Protein AF-A0AB74N8F8-F1 (afdb_monomer)

Mean predicted aligned error: 10.35 Å

Organism: Listeria monocytogenes (NCBI:txid1639)

Secondary structure (DSSP, 8-state):
---TT--EEE--SS--SS--GGGGG-TT--EEE--SS------GGGGGGTTT--EEE--SS------THHHHS--TT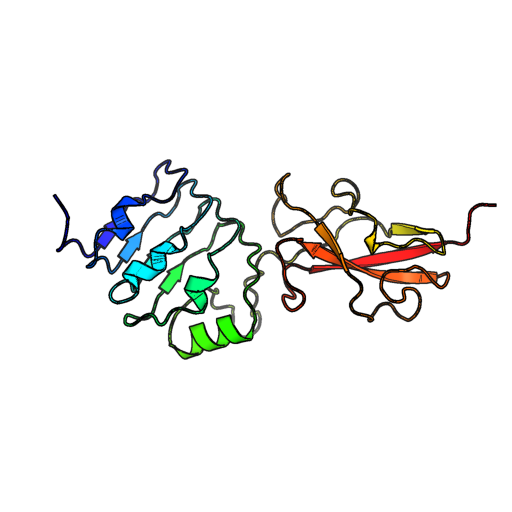--EEE-TTS-------HHHHHHHHHTT-EE------TT---------EE-SPPEEEETT-BGGGS---HHHHTEESSSPPPTT--EEEE--S-STTSEETTEE-S-EEEEEEEEETTS-SS-SSSEEEEEEEEEPPP-

pLDDT: mean 80.78, std 16.63, range [34.28, 98.56]

Radius of gyration: 21.02 Å; Cα contacts (8 Å, |Δi|>4): 463; chains: 1; bounding box: 51×36×66 Å

Structure (mmCIF, N/CA/C/O backbone):
data_AF-A0AB74N8F8-F1
#
_entry.id   AF-A0AB74N8F8-F1
#
loop_
_atom_site.group_PDB
_atom_site.id
_atom_site.type_symbol
_atom_site.label_atom_id
_atom_site.label_alt_id
_atom_site.label_comp_id
_atom_site.label_asym_id
_atom_site.label_entity_id
_atom_site.label_seq_id
_atom_site.pdbx_PDB_ins_code
_atom_site.Cartn_x
_atom_site.Cartn_y
_atom_site.Cartn_z
_atom_site.occupancy
_atom_site.B_iso_or_equiv
_atom_site.auth_seq_id
_atom_site.auth_comp_id
_atom_site.auth_asym_id
_atom_site.auth_atom_id
_atom_site.pdbx_PDB_model_num
ATOM 1 N N . THR A 1 1 ? -25.222 10.426 20.335 1.00 57.38 1 THR A N 1
ATOM 2 C CA . THR A 1 1 ? -24.563 10.109 21.624 1.00 57.38 1 THR A CA 1
ATOM 3 C C . THR A 1 1 ? -23.228 9.456 21.322 1.00 57.38 1 THR A C 1
ATOM 5 O O . THR A 1 1 ? -23.208 8.591 20.457 1.00 57.38 1 THR A O 1
ATOM 8 N N . LYS A 1 2 ? -22.119 9.874 21.949 1.00 75.31 2 LYS A N 1
ATOM 9 C CA . LYS A 1 2 ? -20.787 9.277 21.720 1.00 75.31 2 LYS A CA 1
ATOM 10 C C . LYS A 1 2 ? -20.736 7.903 22.399 1.00 75.31 2 LYS A C 1
ATOM 12 O O . LYS A 1 2 ? -21.013 7.819 23.595 1.00 75.31 2 LYS A O 1
ATOM 17 N N . LEU A 1 3 ? -20.430 6.838 21.658 1.00 87.19 3 LEU A N 1
ATOM 18 C CA . LEU A 1 3 ? -20.361 5.475 22.201 1.00 87.19 3 LEU A CA 1
ATOM 19 C C . LEU A 1 3 ? -19.022 5.249 22.918 1.00 87.19 3 LEU A C 1
ATOM 21 O O . LEU A 1 3 ? -18.147 4.540 22.440 1.00 87.19 3 LEU A O 1
ATOM 25 N N . THR A 1 4 ? -18.856 5.864 24.088 1.00 91.19 4 THR A N 1
ATOM 26 C CA . THR A 1 4 ? -17.594 5.869 24.855 1.00 91.19 4 THR A CA 1
ATOM 27 C C . THR A 1 4 ? -17.248 4.548 25.536 1.00 91.19 4 THR A C 1
ATOM 29 O O . THR A 1 4 ? -16.225 4.465 26.197 1.00 91.19 4 THR A O 1
ATOM 32 N N . LYS A 1 5 ? -18.103 3.529 25.425 1.00 95.44 5 LYS A N 1
ATOM 33 C CA . LYS A 1 5 ? -17.864 2.186 25.975 1.00 95.44 5 LYS A CA 1
ATOM 34 C C . LYS A 1 5 ? -17.805 1.106 24.899 1.00 95.44 5 LYS A C 1
ATOM 36 O O . LYS A 1 5 ? -17.631 -0.060 25.236 1.00 95.44 5 LYS A O 1
ATOM 41 N N . LEU A 1 6 ? -18.018 1.462 23.629 1.00 97.31 6 LEU A N 1
ATOM 42 C CA . LEU A 1 6 ? -17.949 0.488 22.550 1.00 97.31 6 LEU A CA 1
ATOM 43 C C . LEU A 1 6 ? -16.483 0.128 22.323 1.00 97.31 6 LEU A C 1
ATOM 45 O O . LEU A 1 6 ? -15.672 1.005 22.042 1.00 97.31 6 LEU A O 1
ATOM 49 N N . THR A 1 7 ? -16.165 -1.154 22.472 1.00 98.00 7 THR A N 1
ATOM 50 C CA . THR A 1 7 ? -14.799 -1.670 22.339 1.00 98.00 7 THR A CA 1
ATOM 51 C C . THR A 1 7 ? -14.588 -2.458 21.059 1.00 98.00 7 THR A C 1
ATOM 53 O O . THR A 1 7 ? -13.472 -2.542 20.568 1.00 98.00 7 THR A O 1
ATOM 56 N N . ARG A 1 8 ? -15.643 -3.029 20.481 1.00 98.31 8 ARG A N 1
ATOM 57 C CA . ARG A 1 8 ? -15.554 -3.787 19.235 1.00 98.31 8 ARG A CA 1
ATOM 58 C C . ARG A 1 8 ? -16.700 -3.423 18.319 1.00 98.31 8 ARG A C 1
ATOM 60 O O . ARG A 1 8 ? -17.826 -3.245 18.785 1.00 98.31 8 ARG A O 1
ATOM 67 N N . ILE A 1 9 ? -16.411 -3.350 17.030 1.00 98.31 9 ILE A N 1
ATOM 68 C CA . ILE A 1 9 ? -17.419 -3.170 15.996 1.00 98.31 9 ILE A CA 1
ATOM 69 C C . ILE A 1 9 ? -17.100 -4.063 14.800 1.00 98.31 9 ILE A C 1
ATOM 71 O O . ILE A 1 9 ? -15.957 -4.111 14.353 1.00 98.31 9 ILE A O 1
ATOM 75 N N . ASN A 1 10 ? -18.124 -4.755 14.299 1.00 98.38 10 ASN A N 1
ATOM 76 C CA . ASN A 1 10 ? -18.064 -5.516 13.058 1.00 98.38 10 ASN A CA 1
ATOM 77 C C . ASN A 1 10 ? -19.048 -4.909 12.053 1.00 98.38 10 ASN A C 1
ATOM 79 O O . ASN A 1 10 ? -20.235 -4.747 12.341 1.00 98.38 10 ASN A O 1
ATOM 83 N N . LEU A 1 11 ? -18.510 -4.540 10.897 1.00 98.12 11 LEU A N 1
ATOM 84 C CA . LEU A 1 11 ? -19.183 -3.957 9.741 1.00 98.12 11 LEU A CA 1
ATOM 85 C C . LEU A 1 11 ? -18.837 -4.744 8.467 1.00 98.12 11 LEU A C 1
ATOM 87 O O . LEU A 1 11 ? -18.906 -4.211 7.353 1.00 98.12 11 LEU A O 1
ATOM 91 N N . ASP A 1 12 ? -18.452 -6.006 8.622 1.00 98.25 12 ASP A N 1
ATOM 92 C CA . ASP A 1 12 ? -18.011 -6.848 7.524 1.00 98.25 12 ASP A CA 1
ATOM 93 C C . ASP A 1 12 ? -19.135 -7.088 6.509 1.00 98.25 12 ASP A C 1
ATOM 95 O O . ASP A 1 12 ? -20.317 -7.077 6.854 1.00 98.25 12 ASP A O 1
ATOM 99 N N . ASN A 1 13 ? -18.771 -7.397 5.262 1.00 98.06 13 ASN A N 1
ATOM 100 C CA . ASN A 1 13 ? -19.704 -7.789 4.196 1.00 98.06 13 ASN A CA 1
ATOM 101 C C . ASN A 1 13 ? -20.786 -6.733 3.908 1.00 98.06 13 ASN A C 1
ATOM 103 O O . ASN A 1 13 ? -21.961 -7.056 3.719 1.00 98.06 13 ASN A O 1
ATOM 107 N N . ASN A 1 14 ? -20.383 -5.467 3.864 1.00 98.06 14 ASN A N 1
ATOM 108 C CA . ASN A 1 14 ? -21.246 -4.351 3.492 1.00 98.06 14 ASN A CA 1
ATOM 109 C C . ASN A 1 14 ? -20.766 -3.715 2.172 1.00 98.06 14 ASN A C 1
ATOM 111 O O . ASN A 1 14 ? -19.979 -4.287 1.421 1.00 98.06 14 ASN A O 1
ATOM 115 N N . ASN A 1 15 ? -21.290 -2.531 1.847 1.00 97.44 15 ASN A N 1
ATOM 116 C CA . ASN A 1 15 ? -20.928 -1.768 0.649 1.00 97.44 15 ASN A CA 1
ATOM 117 C C . ASN A 1 15 ? -20.292 -0.412 0.997 1.00 97.44 15 ASN A C 1
ATOM 119 O O . ASN A 1 15 ? -20.480 0.557 0.258 1.00 97.44 15 ASN A O 1
ATOM 123 N N . PHE A 1 16 ? -19.579 -0.314 2.124 1.00 98.00 16 PHE A N 1
ATOM 124 C CA . PHE A 1 16 ? -18.880 0.921 2.481 1.00 98.00 16 PHE A CA 1
ATOM 125 C C . PHE A 1 16 ? -17.822 1.236 1.420 1.00 98.00 16 PHE A C 1
ATOM 127 O O . PHE A 1 16 ? -16.922 0.434 1.193 1.00 98.00 16 PHE A O 1
ATOM 134 N N . GLN A 1 17 ? -17.959 2.382 0.751 1.00 96.69 17 GLN A N 1
ATOM 135 C CA . GLN A 1 17 ? -16.971 2.887 -0.215 1.00 96.69 17 GLN A CA 1
ATOM 136 C C . GLN A 1 17 ? -15.893 3.743 0.464 1.00 96.69 17 GLN A C 1
ATOM 138 O O . GLN A 1 17 ? -14.789 3.895 -0.050 1.00 96.69 17 GLN A O 1
ATOM 143 N N . GLU A 1 18 ? -16.219 4.272 1.640 1.00 97.56 18 GLU A N 1
ATOM 144 C CA . GLU A 1 18 ? -15.358 5.101 2.473 1.00 97.56 18 GLU A CA 1
ATOM 145 C C . GLU A 1 18 ? -15.289 4.500 3.873 1.00 97.56 18 GLU A C 1
ATOM 147 O O . GLU A 1 18 ? -16.236 3.850 4.335 1.00 97.56 18 GLU A O 1
ATOM 152 N N . PHE A 1 19 ? -14.173 4.732 4.561 1.00 97.81 19 PHE A N 1
ATOM 153 C CA . PHE A 1 19 ? -14.058 4.354 5.957 1.00 97.81 19 PHE A CA 1
ATOM 154 C C . PHE A 1 19 ? -15.062 5.165 6.800 1.00 97.81 19 PHE A C 1
ATOM 156 O O . PHE A 1 19 ? -15.142 6.388 6.664 1.00 97.81 19 PHE A O 1
ATOM 163 N N . PRO A 1 20 ? -15.831 4.534 7.702 1.00 96.38 20 PRO A N 1
ATOM 164 C CA . PRO A 1 20 ? -16.801 5.237 8.536 1.00 96.38 20 PRO A CA 1
ATOM 165 C C . PRO A 1 20 ? -16.102 6.131 9.579 1.00 96.38 20 PRO A C 1
ATOM 167 O O . PRO A 1 20 ? -15.860 5.721 10.713 1.00 96.38 20 PRO A O 1
ATOM 170 N N . MET A 1 21 ? -15.842 7.394 9.220 1.00 96.69 21 MET A N 1
ATOM 171 C CA . MET A 1 21 ? -15.116 8.387 10.039 1.00 96.69 21 MET A CA 1
ATOM 172 C C . MET A 1 21 ? -15.650 8.551 11.468 1.00 96.69 21 MET A C 1
ATOM 174 O O . MET A 1 21 ? -14.917 8.921 12.382 1.00 96.69 21 MET A O 1
ATOM 178 N N . ILE A 1 22 ? -16.929 8.250 11.694 1.00 95.62 22 ILE A N 1
ATOM 179 C CA . ILE A 1 22 ? -17.539 8.308 13.025 1.00 95.62 22 ILE A CA 1
ATOM 180 C C . ILE A 1 22 ? -16.897 7.335 14.029 1.00 95.62 22 ILE A C 1
ATOM 182 O O . ILE A 1 22 ? -16.922 7.609 15.229 1.00 95.62 22 ILE A O 1
ATOM 186 N N . LEU A 1 23 ? -16.296 6.229 13.568 1.00 96.44 23 LEU A N 1
ATOM 187 C CA . LEU A 1 23 ? -15.605 5.270 14.440 1.00 96.44 23 LEU A CA 1
ATOM 188 C C . LEU A 1 23 ? -14.400 5.897 15.140 1.00 96.44 23 LEU A C 1
ATOM 190 O O . LEU A 1 23 ? -14.122 5.578 16.291 1.00 96.44 23 LEU A O 1
ATOM 194 N N . LEU A 1 24 ? -13.748 6.866 14.499 1.00 95.81 24 LEU A N 1
ATOM 195 C CA . LEU A 1 24 ? -12.593 7.580 15.051 1.00 95.81 24 LEU A CA 1
ATOM 196 C C . LEU A 1 24 ? -12.966 8.445 16.263 1.00 95.81 24 LEU A C 1
ATOM 198 O O . LEU A 1 24 ? -12.127 8.838 17.065 1.00 95.81 24 LEU A O 1
ATOM 202 N N . GLN A 1 25 ? -14.261 8.710 16.447 1.00 94.75 25 GLN A N 1
ATOM 203 C CA . GLN A 1 25 ? -14.785 9.400 17.619 1.00 94.75 25 GLN A CA 1
ATOM 204 C C . GLN A 1 25 ? -15.140 8.433 18.760 1.00 94.75 25 GLN A C 1
ATOM 206 O O . GLN A 1 25 ? -15.756 8.855 19.737 1.00 94.75 25 GLN A O 1
ATOM 211 N N . MET A 1 26 ? -14.803 7.146 18.683 1.00 96.00 26 MET A N 1
ATOM 212 C CA . MET A 1 26 ? -15.117 6.154 19.717 1.00 96.00 26 MET A CA 1
ATOM 213 C C . MET A 1 26 ? -13.820 5.707 20.408 1.00 96.00 26 MET A C 1
ATOM 215 O O . MET A 1 26 ? -13.215 4.720 20.005 1.00 96.00 26 MET A O 1
ATOM 219 N N . PRO A 1 27 ? -13.380 6.419 21.465 1.00 92.44 27 PRO A N 1
ATOM 220 C CA . PRO A 1 27 ? -12.011 6.319 21.982 1.00 92.44 27 PRO A CA 1
ATOM 221 C C . PRO A 1 27 ? -11.677 4.974 22.629 1.00 92.44 27 PRO A C 1
ATOM 223 O O . PRO A 1 27 ? -10.517 4.727 22.913 1.00 92.44 27 PRO A O 1
ATOM 226 N N . SER A 1 28 ? -12.675 4.131 22.899 1.00 96.56 28 SER A N 1
ATOM 227 C CA . SER A 1 28 ? -12.486 2.820 23.526 1.00 96.56 28 SER A CA 1
ATOM 228 C C . SER A 1 28 ? -12.464 1.667 22.527 1.00 96.56 28 SER A C 1
ATOM 230 O O . SER A 1 28 ? -12.351 0.522 22.963 1.00 96.56 28 SER A O 1
ATOM 232 N N . LEU A 1 29 ? -12.595 1.936 21.220 1.00 98.19 29 LEU A N 1
ATOM 233 C CA . LEU A 1 29 ? -12.523 0.892 20.203 1.00 98.19 29 LEU A CA 1
ATOM 234 C C . LEU A 1 29 ? -11.147 0.229 20.231 1.00 98.19 29 LEU A C 1
ATOM 236 O O . LEU A 1 29 ? -10.126 0.873 20.014 1.00 98.19 29 LEU A O 1
ATOM 240 N N . SER A 1 30 ? -11.160 -1.077 20.475 1.00 98.19 30 SER A N 1
ATOM 241 C CA . SER A 1 30 ? -10.003 -1.958 20.442 1.00 98.19 30 SER A CA 1
ATOM 242 C C . SER A 1 30 ? -9.997 -2.922 19.259 1.00 98.19 30 SER A C 1
ATOM 244 O O . SER A 1 30 ? -8.936 -3.432 18.908 1.00 98.19 30 SER A O 1
ATOM 246 N N . SER A 1 31 ? -11.150 -3.141 18.615 1.00 98.44 31 SER A N 1
ATOM 247 C CA . SER A 1 31 ? -11.284 -3.960 17.403 1.00 98.44 31 SER A CA 1
ATOM 248 C C . SER A 1 31 ? -12.232 -3.307 16.403 1.00 98.44 31 SER A C 1
ATOM 250 O O . SER A 1 31 ? -13.383 -3.011 16.747 1.00 98.44 31 SER A O 1
ATOM 252 N N . ILE A 1 32 ? -11.766 -3.112 15.172 1.00 98.56 32 ILE A N 1
ATOM 253 C CA . ILE A 1 32 ? -12.572 -2.636 14.044 1.00 98.56 32 ILE A CA 1
ATOM 254 C C . ILE A 1 32 ? -12.489 -3.670 12.926 1.00 98.56 32 ILE A C 1
ATOM 256 O O . ILE A 1 32 ? -11.419 -3.902 12.369 1.00 98.56 32 ILE A O 1
ATOM 260 N N . GLU A 1 33 ? -13.628 -4.263 12.586 1.00 98.56 33 GLU A N 1
ATOM 261 C CA . GLU A 1 33 ? -13.765 -5.222 11.491 1.00 98.56 33 GLU A CA 1
ATOM 262 C C . GLU A 1 33 ? -14.618 -4.569 10.391 1.00 98.56 33 GLU A C 1
ATOM 264 O O . GLU A 1 33 ? -15.782 -4.233 10.611 1.00 98.56 33 GLU A O 1
ATOM 269 N N . VAL A 1 34 ? -14.005 -4.286 9.237 1.00 98.19 34 VAL A N 1
ATOM 270 C CA . VAL A 1 34 ? -14.638 -3.687 8.041 1.00 98.19 34 VAL A CA 1
ATOM 271 C C . VAL A 1 34 ? -14.307 -4.503 6.782 1.00 98.19 34 VAL A C 1
ATOM 273 O O . VAL A 1 34 ? -14.218 -3.979 5.668 1.00 98.19 34 VAL A O 1
ATOM 276 N N . ASN A 1 35 ? -14.116 -5.808 6.949 1.00 95.25 35 ASN A N 1
ATOM 277 C CA . ASN A 1 35 ? -13.733 -6.759 5.912 1.00 95.25 35 ASN A CA 1
ATOM 278 C C . ASN A 1 35 ? -14.809 -6.866 4.813 1.00 95.25 35 ASN A C 1
ATOM 280 O O . ASN A 1 35 ? -15.997 -6.694 5.086 1.00 95.25 35 ASN A O 1
ATOM 284 N N . ARG A 1 36 ? -14.430 -7.180 3.565 1.00 96.19 36 ARG A N 1
ATOM 285 C CA . ARG A 1 36 ? -15.376 -7.373 2.440 1.00 96.19 36 ARG A CA 1
ATOM 286 C C . ARG A 1 36 ? -16.289 -6.159 2.249 1.00 96.19 36 ARG A C 1
ATOM 288 O O . ARG A 1 36 ? -17.513 -6.278 2.229 1.00 96.19 36 ARG A O 1
ATOM 295 N N . ASN A 1 37 ? -15.669 -4.996 2.121 1.00 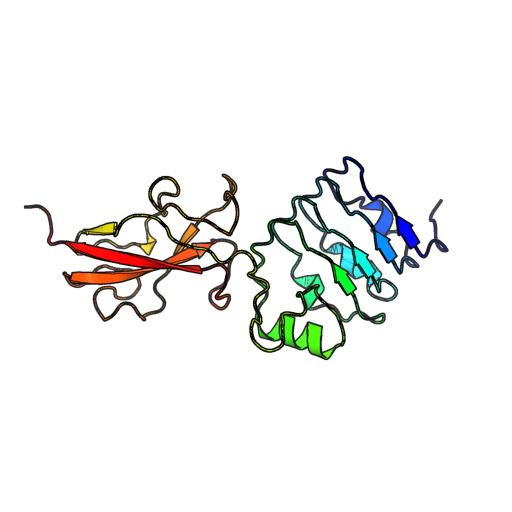98.06 37 ASN A N 1
ATOM 296 C CA . ASN A 1 37 ? -16.309 -3.745 1.729 1.00 98.06 37 ASN A CA 1
ATOM 297 C C . ASN A 1 37 ? -15.634 -3.217 0.445 1.00 98.06 37 ASN A C 1
ATOM 299 O O . ASN A 1 37 ? -14.983 -3.971 -0.278 1.00 98.06 37 ASN A O 1
ATOM 303 N N . LYS A 1 38 ? -15.826 -1.938 0.115 1.00 96.44 38 LYS A N 1
ATOM 304 C CA . LYS A 1 38 ? -15.232 -1.263 -1.051 1.00 96.44 38 LYS A CA 1
ATOM 305 C C . LYS A 1 38 ? -14.414 -0.040 -0.633 1.00 96.44 38 LYS A C 1
ATOM 307 O O . LYS A 1 38 ? -14.358 0.948 -1.361 1.00 96.44 38 LYS A O 1
ATOM 312 N N . ILE A 1 39 ? -13.841 -0.078 0.569 1.00 97.19 39 ILE A N 1
ATOM 313 C CA . ILE A 1 39 ? -13.098 1.044 1.142 1.00 97.19 39 ILE A CA 1
ATOM 314 C C . ILE A 1 39 ? -11.804 1.223 0.350 1.00 97.19 39 ILE A C 1
ATOM 316 O O . ILE A 1 39 ? -11.062 0.262 0.151 1.00 97.19 39 ILE A O 1
ATOM 320 N N . LYS A 1 40 ? -11.542 2.451 -0.096 1.00 91.62 40 LYS A N 1
ATOM 321 C CA . LYS A 1 40 ? -10.373 2.789 -0.929 1.00 91.62 40 LYS A CA 1
ATOM 322 C C . LYS A 1 40 ? -9.207 3.384 -0.151 1.00 91.62 40 LYS A C 1
ATOM 324 O O . LYS A 1 40 ? -8.064 3.296 -0.591 1.00 91.62 40 LYS A O 1
ATOM 329 N N . GLU A 1 41 ? -9.494 3.948 1.013 1.00 92.50 41 GLU A N 1
ATOM 330 C CA . GLU A 1 41 ? -8.506 4.577 1.878 1.00 92.50 41 GLU A CA 1
ATOM 331 C C . GLU A 1 41 ? -8.841 4.360 3.353 1.00 92.50 41 GLU A C 1
ATOM 333 O O . GLU A 1 41 ? -10.009 4.308 3.747 1.00 92.50 41 GLU A O 1
ATOM 338 N N . ILE A 1 42 ? -7.792 4.238 4.166 1.00 95.88 42 ILE A N 1
ATOM 339 C CA . ILE A 1 42 ? -7.895 4.371 5.616 1.00 95.88 42 ILE A CA 1
ATOM 340 C C . ILE A 1 42 ? -7.466 5.801 5.963 1.00 95.88 42 ILE A C 1
ATOM 342 O O . ILE A 1 42 ? -6.375 6.206 5.559 1.00 95.88 42 ILE A O 1
ATOM 346 N N . PRO A 1 43 ? -8.294 6.570 6.686 1.00 96.19 43 PRO A N 1
ATOM 347 C CA . PRO A 1 43 ? -7.968 7.937 7.075 1.00 96.19 43 PRO A CA 1
ATOM 348 C C . PRO A 1 43 ? -6.755 7.959 8.008 1.00 96.19 43 PRO A C 1
ATOM 350 O O . PRO A 1 43 ? -6.611 7.082 8.863 1.00 96.19 43 PRO A O 1
ATOM 353 N N . SER A 1 44 ? -5.906 8.983 7.896 1.00 95.19 44 SER A N 1
ATOM 354 C CA . SER A 1 44 ? -4.734 9.134 8.774 1.00 95.19 44 SER A CA 1
ATOM 355 C C . SER A 1 44 ? -5.143 9.324 10.237 1.00 95.19 44 SER A C 1
ATOM 357 O O . SER A 1 44 ? -4.421 8.930 11.149 1.00 95.19 44 SER A O 1
ATOM 359 N N . GLU A 1 45 ? -6.352 9.827 10.481 1.00 97.62 45 GLU A N 1
ATOM 360 C CA . GLU A 1 45 ? -6.955 9.972 11.799 1.00 97.62 45 GLU A CA 1
ATOM 361 C C . GLU A 1 45 ? -7.244 8.629 12.494 1.00 97.62 45 GLU A C 1
ATOM 363 O O . GLU A 1 45 ? -7.619 8.627 13.666 1.00 97.62 45 GLU A O 1
ATOM 368 N N . ILE A 1 46 ? -7.034 7.477 11.842 1.00 97.69 46 ILE A N 1
ATOM 369 C CA . ILE A 1 46 ? -7.091 6.157 12.494 1.00 97.69 46 ILE A CA 1
ATOM 370 C C . ILE A 1 46 ? -6.154 6.060 13.705 1.00 97.69 46 ILE A C 1
ATOM 372 O O . ILE A 1 46 ? -6.475 5.393 14.688 1.00 97.69 46 ILE A O 1
ATOM 376 N N . THR A 1 47 ? -5.036 6.788 13.676 1.00 96.94 47 THR A N 1
ATOM 377 C CA . THR A 1 47 ? -4.047 6.830 14.762 1.00 96.94 47 THR A CA 1
ATOM 378 C C . THR A 1 47 ? -4.562 7.534 16.012 1.00 96.94 47 THR A C 1
ATOM 380 O O . THR A 1 47 ? -4.015 7.335 17.090 1.00 96.94 47 THR A O 1
ATOM 383 N N . THR A 1 48 ? -5.674 8.275 15.933 1.00 96.50 48 THR A N 1
ATOM 384 C CA . THR A 1 48 ? -6.349 8.813 17.131 1.00 96.50 48 THR A CA 1
ATOM 385 C C . THR A 1 48 ? -6.867 7.714 18.063 1.00 96.50 48 THR A C 1
ATOM 387 O O . THR A 1 48 ? -7.140 7.977 19.235 1.00 96.50 48 THR A O 1
ATOM 390 N N . LEU A 1 49 ? -6.983 6.481 17.560 1.00 97.56 49 LEU A N 1
ATOM 391 C CA . LEU A 1 49 ? -7.354 5.301 18.332 1.00 97.56 49 LEU A CA 1
ATOM 392 C C . LEU A 1 49 ? -6.139 4.528 18.880 1.00 97.56 49 LEU A C 1
ATOM 394 O O . LEU A 1 49 ? -6.341 3.495 19.518 1.00 97.56 49 LEU A O 1
ATOM 398 N N . SER A 1 50 ? -4.901 5.006 18.684 1.00 97.31 50 SER A N 1
ATOM 399 C CA . SER A 1 50 ? -3.676 4.297 19.092 1.00 97.31 50 SER A CA 1
ATOM 400 C C . SER A 1 50 ? -3.589 3.871 20.564 1.00 97.31 50 SER A C 1
ATOM 402 O O . SER A 1 50 ? -2.982 2.825 20.813 1.00 97.31 50 SER A O 1
ATOM 404 N N . PRO A 1 51 ? -4.230 4.558 21.537 1.00 97.19 51 PRO A N 1
ATOM 405 C CA . PRO A 1 51 ? -4.187 4.093 22.920 1.00 97.19 51 PRO A CA 1
ATOM 406 C C . PRO A 1 51 ? -4.935 2.767 23.149 1.00 97.19 51 PRO A C 1
ATOM 408 O O . PRO A 1 51 ? -4.615 2.032 24.078 1.00 97.19 51 PRO A O 1
ATOM 411 N N . HIS A 1 52 ? -5.932 2.431 22.316 1.00 97.75 52 HIS A N 1
ATOM 412 C CA . HIS A 1 52 ? -6.813 1.274 22.560 1.00 97.75 52 HIS A CA 1
ATOM 413 C C . HIS A 1 52 ? -6.930 0.295 21.390 1.00 97.75 52 HIS A C 1
ATOM 415 O O . HIS A 1 52 ? -7.239 -0.877 21.621 1.00 97.75 52 HIS A O 1
ATOM 421 N N . LEU A 1 53 ? -6.732 0.741 20.147 1.00 98.31 53 LEU A N 1
ATOM 422 C CA . LEU A 1 53 ? -6.913 -0.097 18.967 1.00 98.31 53 LEU A CA 1
ATOM 423 C C . LEU A 1 53 ? -5.802 -1.145 18.886 1.00 98.31 53 LEU A C 1
ATOM 425 O O . LEU A 1 53 ? -4.644 -0.822 18.641 1.00 98.31 53 LEU A O 1
ATOM 429 N N . GLY A 1 54 ? -6.178 -2.407 19.077 1.00 96.44 54 GLY A N 1
ATOM 430 C CA . GLY A 1 54 ? -5.287 -3.559 18.937 1.00 96.44 54 GLY A CA 1
ATOM 431 C C . GLY A 1 54 ? -5.570 -4.386 17.683 1.00 96.44 54 GLY A C 1
ATOM 432 O O . GLY A 1 54 ? -4.749 -5.207 17.292 1.00 96.44 54 GLY A O 1
ATOM 433 N N . SER A 1 55 ? -6.717 -4.195 17.023 1.00 97.12 55 SER A N 1
ATOM 434 C CA . SER A 1 55 ? -7.052 -4.921 15.797 1.00 97.12 55 SER A CA 1
ATOM 435 C C . SER A 1 55 ? -7.815 -4.061 14.795 1.00 97.12 55 SER A C 1
ATOM 437 O O . SER A 1 55 ? -8.840 -3.459 15.123 1.00 97.12 55 SER A O 1
ATOM 439 N N . LEU A 1 56 ? -7.316 -4.039 13.560 1.00 97.88 56 LEU A N 1
ATOM 440 C CA . LEU A 1 56 ? -7.964 -3.431 12.405 1.00 97.88 56 LEU A CA 1
ATOM 441 C C . LEU A 1 56 ? -7.995 -4.447 11.257 1.00 97.88 56 LEU A C 1
ATOM 443 O O . LEU A 1 56 ? -6.972 -4.713 10.624 1.00 97.88 56 LEU A O 1
ATOM 447 N N . ASP A 1 57 ? -9.171 -5.016 10.989 1.00 96.38 57 ASP A N 1
ATOM 448 C CA . ASP A 1 57 ? -9.401 -5.907 9.852 1.00 96.38 57 ASP A CA 1
ATOM 449 C C . ASP A 1 57 ? -10.022 -5.136 8.688 1.00 96.38 57 ASP A C 1
ATOM 451 O O . ASP A 1 57 ? -11.205 -4.792 8.696 1.00 96.38 57 ASP A O 1
ATOM 455 N N . VAL A 1 58 ? -9.202 -4.879 7.672 1.00 95.69 58 VAL A N 1
ATOM 456 C CA . VAL A 1 58 ? -9.590 -4.192 6.435 1.00 95.69 58 VAL A CA 1
ATOM 457 C C . VAL A 1 58 ? -9.459 -5.112 5.227 1.00 95.69 58 VAL A C 1
ATOM 459 O O . VAL A 1 58 ? -9.413 -4.639 4.090 1.00 95.69 58 VAL A O 1
ATOM 462 N N . ARG A 1 59 ? -9.396 -6.432 5.430 1.00 92.00 59 ARG A N 1
ATOM 463 C CA . ARG A 1 59 ? -9.208 -7.398 4.343 1.00 92.00 59 ARG A CA 1
ATOM 464 C C . ARG A 1 59 ? -10.321 -7.315 3.301 1.00 92.00 59 ARG A C 1
ATOM 466 O O . ARG A 1 59 ? -11.467 -6.991 3.607 1.00 92.00 59 ARG A O 1
ATOM 473 N N . TYR A 1 60 ? -9.983 -7.670 2.065 1.00 89.00 60 TYR A N 1
ATOM 474 C CA . TYR A 1 60 ? -10.913 -7.701 0.932 1.00 89.00 60 TYR A CA 1
ATOM 475 C C . TYR A 1 60 ? -11.665 -6.372 0.732 1.00 89.00 60 TYR A C 1
ATOM 477 O O . TYR A 1 60 ? -12.883 -6.359 0.575 1.00 89.00 60 TYR A O 1
ATOM 485 N N . ASN A 1 6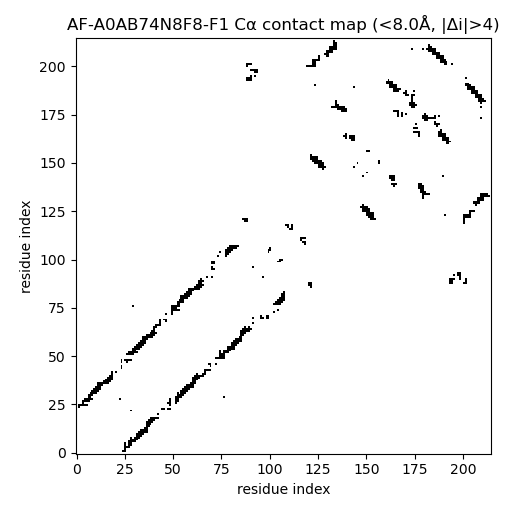1 ? -10.923 -5.265 0.760 1.00 93.44 61 ASN A N 1
ATOM 486 C CA . ASN A 1 61 ? -11.376 -3.935 0.359 1.00 93.44 61 ASN A CA 1
ATOM 487 C C . ASN A 1 61 ? -10.661 -3.510 -0.943 1.00 93.44 61 ASN A C 1
ATOM 489 O O . ASN A 1 61 ? -10.064 -4.331 -1.644 1.00 93.44 61 ASN A O 1
ATOM 493 N N . GLU A 1 62 ? -10.732 -2.226 -1.286 1.00 90.44 62 GLU A N 1
ATOM 494 C CA . GLU A 1 62 ? -10.112 -1.633 -2.473 1.00 90.44 62 GLU A CA 1
ATOM 495 C C . GLU A 1 62 ? -8.950 -0.693 -2.094 1.00 90.44 62 GLU A C 1
ATOM 497 O O . GLU A 1 62 ? -8.647 0.235 -2.842 1.00 90.44 62 GLU A O 1
ATOM 502 N N . LEU A 1 63 ? -8.296 -0.911 -0.941 1.00 86.31 63 LEU A N 1
ATOM 503 C CA . LEU A 1 63 ? -7.219 -0.035 -0.464 1.00 86.31 63 LEU A CA 1
ATOM 504 C C . LEU A 1 63 ? -6.023 -0.051 -1.420 1.00 86.31 63 LEU A C 1
ATOM 506 O O . LEU A 1 63 ? -5.545 -1.127 -1.791 1.00 86.31 63 LEU A O 1
ATOM 510 N N . ILE A 1 64 ? -5.513 1.136 -1.756 1.00 76.38 64 ILE A N 1
ATOM 511 C CA . ILE A 1 64 ? -4.342 1.330 -2.634 1.00 76.38 64 ILE A CA 1
ATOM 512 C C . ILE A 1 64 ? -3.090 1.686 -1.823 1.00 76.38 64 ILE A C 1
ATOM 514 O O . ILE A 1 64 ? -1.977 1.274 -2.151 1.00 76.38 64 ILE A O 1
ATOM 518 N N . THR A 1 65 ? -3.265 2.415 -0.726 1.00 77.88 65 THR A N 1
ATOM 519 C CA . THR A 1 65 ? -2.198 2.796 0.202 1.00 77.88 65 THR A CA 1
ATOM 520 C C . THR A 1 65 ? -2.682 2.655 1.641 1.00 77.88 65 THR A C 1
ATOM 522 O O . THR A 1 65 ? -3.874 2.475 1.907 1.00 77.88 65 THR A O 1
ATOM 525 N N . LEU A 1 66 ? -1.737 2.712 2.573 1.00 86.56 66 LEU A N 1
ATOM 526 C CA . LEU A 1 66 ? -2.009 2.938 3.986 1.00 86.56 66 LEU A CA 1
ATOM 527 C C . LEU A 1 66 ? -1.416 4.298 4.360 1.00 86.56 66 LEU A C 1
ATOM 529 O O . LEU A 1 66 ? -0.389 4.670 3.792 1.00 86.56 66 LEU A O 1
ATOM 533 N N . PRO A 1 67 ? -2.033 5.052 5.279 1.00 89.81 67 PRO A N 1
ATOM 534 C CA . PRO A 1 67 ? -1.447 6.301 5.731 1.00 89.81 67 PRO A CA 1
ATOM 535 C C . PRO A 1 67 ? -0.145 6.023 6.497 1.00 89.81 67 PRO A C 1
ATOM 537 O O . PRO A 1 67 ? -0.110 5.177 7.392 1.00 89.81 67 PRO A O 1
ATOM 540 N N . ASP A 1 68 ? 0.915 6.756 6.153 1.00 85.56 68 ASP A N 1
ATOM 541 C CA . ASP A 1 68 ? 2.271 6.621 6.713 1.00 85.56 68 ASP A CA 1
ATOM 542 C C . ASP A 1 68 ? 2.293 6.581 8.241 1.00 85.56 68 ASP A C 1
ATOM 544 O O . ASP A 1 68 ? 3.027 5.808 8.857 1.00 85.56 68 ASP A O 1
ATOM 548 N N . ASN A 1 69 ? 1.432 7.387 8.862 1.00 91.69 69 ASN A N 1
ATOM 549 C CA . ASN A 1 69 ? 1.378 7.506 10.306 1.00 91.69 69 ASN A CA 1
ATOM 550 C C . ASN A 1 69 ? 0.905 6.227 11.011 1.00 91.69 69 ASN A C 1
ATOM 552 O O . ASN A 1 69 ? 1.145 6.112 12.206 1.00 91.69 69 ASN A O 1
ATOM 556 N N . ILE A 1 70 ? 0.318 5.237 10.326 1.00 92.12 70 ILE A N 1
ATOM 557 C CA . ILE A 1 70 ? 0.108 3.904 10.917 1.00 92.12 70 ILE A CA 1
ATOM 558 C C . ILE A 1 70 ? 1.443 3.281 11.343 1.00 92.12 70 ILE A C 1
ATOM 560 O O . ILE A 1 70 ? 1.495 2.651 12.395 1.00 92.12 70 ILE A O 1
ATOM 564 N N . PHE A 1 71 ? 2.507 3.482 10.563 1.00 86.44 71 PHE A N 1
ATOM 565 C CA . PHE A 1 71 ? 3.821 2.873 10.794 1.00 86.44 71 PHE A CA 1
ATOM 566 C C . PHE A 1 71 ? 4.706 3.693 11.727 1.00 86.44 71 PHE A C 1
ATOM 568 O O . PHE A 1 71 ? 5.560 3.134 12.400 1.00 86.44 71 PHE A O 1
ATOM 575 N N . THR A 1 72 ? 4.483 5.006 11.805 1.00 89.12 72 THR A N 1
ATOM 576 C CA . THR A 1 72 ? 5.263 5.899 12.677 1.00 89.12 72 THR A CA 1
ATOM 577 C C . THR A 1 72 ? 4.586 6.191 14.018 1.00 89.12 72 THR A C 1
ATOM 579 O O . THR A 1 72 ? 5.154 6.904 14.842 1.00 89.12 72 THR A O 1
ATOM 582 N N . THR A 1 73 ? 3.349 5.732 14.229 1.00 94.50 73 THR A N 1
ATOM 583 C CA . THR A 1 73 ? 2.624 5.922 15.495 1.00 94.50 73 THR A CA 1
ATOM 584 C C . THR A 1 73 ? 3.010 4.847 16.499 1.00 94.50 73 THR A C 1
ATOM 586 O O . THR A 1 73 ? 3.047 3.663 16.171 1.00 94.50 73 THR A O 1
ATOM 589 N N . GLU A 1 74 ? 3.204 5.249 17.753 1.00 94.44 74 GLU A N 1
ATOM 590 C CA . GLU A 1 74 ? 3.273 4.310 18.870 1.00 94.44 74 GLU A CA 1
ATOM 591 C C . GLU A 1 74 ? 1.864 3.801 19.218 1.00 94.44 74 GLU A C 1
ATOM 593 O O . GLU A 1 74 ? 0.990 4.558 19.654 1.00 94.44 74 GLU A O 1
ATOM 598 N N . TRP A 1 75 ? 1.633 2.506 19.002 1.00 96.62 75 TRP A N 1
ATOM 599 C CA . TRP A 1 75 ? 0.384 1.823 19.341 1.00 96.62 75 TRP A CA 1
ATOM 600 C C . TRP A 1 75 ? 0.503 1.172 20.720 1.00 96.62 75 TRP A C 1
ATOM 602 O O . TRP A 1 75 ? 1.132 0.125 20.865 1.00 96.62 75 TRP A O 1
ATOM 612 N N . GLU A 1 76 ? -0.145 1.746 21.737 1.00 95.62 76 GLU A N 1
ATOM 613 C CA . GLU A 1 76 ? -0.067 1.238 23.119 1.00 95.62 76 GLU A CA 1
ATOM 614 C C . GLU A 1 76 ? -0.605 -0.196 23.250 1.00 95.62 76 GLU A C 1
ATOM 616 O O . GLU A 1 76 ? -0.154 -0.976 24.089 1.00 95.62 76 GLU A O 1
ATOM 621 N N . SER A 1 77 ? -1.574 -0.552 22.401 1.00 92.06 77 SER A N 1
ATOM 622 C CA . SER A 1 77 ? -2.259 -1.847 22.428 1.00 92.06 77 SER A CA 1
ATOM 623 C C . SER A 1 77 ? -1.692 -2.892 21.462 1.00 92.06 77 SER A C 1
ATOM 625 O O . SER A 1 77 ? -2.291 -3.961 21.363 1.00 92.06 77 SER A O 1
ATOM 627 N N . LYS A 1 78 ? -0.561 -2.620 20.788 1.00 91.06 78 LYS A N 1
ATOM 628 C CA . LYS A 1 78 ? 0.017 -3.460 19.720 1.00 91.06 78 LYS A CA 1
ATOM 629 C C . LYS A 1 78 ? -0.978 -3.705 18.583 1.00 91.06 78 LYS A C 1
ATOM 631 O O . LYS A 1 78 ? -1.856 -4.564 18.656 1.00 91.06 78 LYS A O 1
ATOM 636 N N . LEU A 1 79 ? -0.859 -2.946 17.505 1.00 93.69 79 LEU A N 1
ATOM 637 C CA . LEU A 1 79 ? -1.792 -3.035 16.394 1.00 93.69 79 LEU A CA 1
ATOM 638 C C . LEU A 1 79 ? -1.582 -4.317 15.583 1.00 93.69 79 LEU A C 1
ATOM 640 O O . LEU A 1 79 ? -0.525 -4.528 15.000 1.00 93.69 79 LEU A O 1
ATOM 644 N N . SER A 1 80 ? -2.634 -5.120 15.452 1.00 88.94 80 SER A N 1
ATOM 645 C CA . SER A 1 80 ? -2.761 -6.151 14.421 1.00 88.94 80 SER A CA 1
ATOM 646 C C . SER A 1 80 ? -3.557 -5.609 13.232 1.00 88.94 80 SER A C 1
ATOM 648 O O . SER A 1 80 ? -4.777 -5.448 13.312 1.00 88.94 80 SER A O 1
ATOM 650 N N . LEU A 1 81 ? -2.869 -5.333 12.127 1.00 90.38 81 LEU A N 1
ATOM 651 C CA . LEU A 1 81 ? -3.411 -4.793 10.887 1.00 90.38 81 LEU A CA 1
ATOM 652 C C . LEU A 1 81 ? -3.538 -5.895 9.826 1.00 90.38 81 LEU A C 1
ATOM 654 O O . LEU A 1 81 ? -2.540 -6.388 9.303 1.00 90.38 81 LEU A O 1
ATOM 658 N N . LEU A 1 82 ? -4.775 -6.267 9.489 1.00 87.62 82 LEU A N 1
ATOM 659 C CA . LEU A 1 82 ? -5.076 -7.306 8.500 1.00 87.62 82 LEU A CA 1
ATOM 660 C C . LEU A 1 82 ? -5.512 -6.669 7.178 1.00 87.62 82 LEU A C 1
ATOM 662 O O . LEU A 1 82 ? -6.542 -5.997 7.118 1.00 87.62 82 LEU A O 1
ATOM 666 N N . THR A 1 83 ? -4.741 -6.876 6.109 1.00 85.69 83 THR A N 1
ATOM 667 C CA . THR A 1 83 ? -4.902 -6.149 4.832 1.00 85.69 83 THR A CA 1
ATOM 668 C C . THR A 1 83 ? -4.994 -7.055 3.608 1.00 85.69 83 THR A C 1
ATOM 670 O O . THR A 1 83 ? -5.203 -6.552 2.500 1.00 85.69 83 THR A O 1
ATOM 673 N N . THR A 1 84 ? -4.911 -8.379 3.771 1.00 80.75 84 THR A N 1
ATOM 674 C CA . THR A 1 84 ? -5.060 -9.349 2.675 1.00 80.75 84 THR A CA 1
ATOM 675 C C . THR A 1 84 ? -6.263 -9.041 1.781 1.00 80.75 84 THR A C 1
ATOM 677 O O . THR A 1 84 ? -7.354 -8.720 2.246 1.00 80.75 84 THR A O 1
ATOM 680 N N . GLY A 1 85 ? -6.087 -9.168 0.468 1.00 76.88 85 GLY A N 1
ATOM 681 C CA . GLY A 1 85 ? -7.163 -8.954 -0.502 1.00 76.88 85 GLY A CA 1
ATOM 682 C C . GLY A 1 85 ? -7.330 -7.505 -0.968 1.00 76.88 85 GLY A C 1
ATOM 683 O O . GLY A 1 85 ? -8.045 -7.304 -1.942 1.00 76.88 85 GLY A O 1
ATOM 684 N N . ASN A 1 86 ? -6.614 -6.539 -0.384 1.00 81.94 86 ASN A N 1
ATOM 685 C CA . ASN A 1 86 ? -6.488 -5.173 -0.914 1.00 81.94 86 ASN A CA 1
ATOM 686 C C . ASN A 1 86 ? -5.493 -5.079 -2.083 1.00 81.94 86 ASN A C 1
ATOM 688 O O . ASN A 1 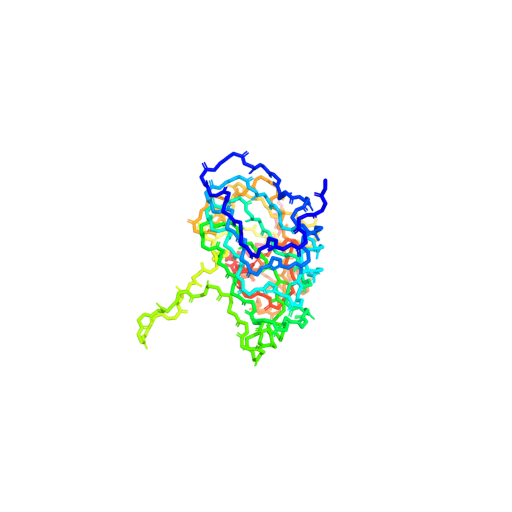86 ? -4.941 -6.094 -2.510 1.00 81.94 86 ASN A O 1
ATOM 692 N N . GLN A 1 87 ? -5.268 -3.865 -2.593 1.00 70.75 87 GLN A N 1
ATOM 693 C CA . GLN A 1 87 ? -4.415 -3.545 -3.746 1.00 70.75 87 GLN A CA 1
ATOM 694 C C . GLN A 1 87 ? -3.278 -2.595 -3.341 1.00 70.75 87 GLN A C 1
ATOM 696 O O . GLN A 1 87 ? -2.951 -1.646 -4.052 1.00 70.75 87 GLN A O 1
ATOM 701 N N . LEU A 1 88 ? -2.703 -2.841 -2.159 1.00 73.44 88 LEU A N 1
ATOM 702 C CA . LEU A 1 88 ? -1.708 -1.968 -1.550 1.00 73.44 88 LEU A CA 1
ATOM 703 C C . LEU A 1 88 ? -0.416 -1.926 -2.375 1.00 73.44 88 LEU A C 1
ATOM 705 O O . LEU A 1 88 ? 0.329 -2.902 -2.427 1.00 73.44 88 LEU A O 1
ATOM 709 N N . VAL A 1 89 ? -0.104 -0.754 -2.919 1.00 61.44 89 VAL A N 1
ATOM 710 C CA . VAL A 1 89 ? 1.197 -0.410 -3.523 1.00 61.44 89 VAL A CA 1
ATOM 711 C C . VAL A 1 89 ? 2.050 0.435 -2.570 1.00 61.44 89 VAL A C 1
ATOM 713 O O . VAL A 1 89 ? 2.992 1.098 -2.999 1.00 61.44 89 VAL A O 1
ATOM 716 N N . SER A 1 90 ? 1.673 0.431 -1.283 1.00 57.44 90 SER A N 1
ATOM 717 C CA . SER A 1 90 ? 2.182 1.336 -0.253 1.00 57.44 90 SER A CA 1
ATOM 718 C C . SER A 1 90 ? 3.696 1.319 -0.163 1.00 57.44 90 SER A C 1
ATOM 720 O O . SER A 1 90 ? 4.336 0.263 -0.197 1.00 57.44 90 SER A O 1
ATOM 722 N N . ASP A 1 91 ? 4.231 2.517 0.010 1.00 53.16 91 ASP A N 1
ATOM 723 C CA . ASP A 1 91 ? 5.647 2.776 0.059 1.00 53.16 91 ASP A CA 1
ATOM 724 C C . ASP A 1 91 ? 6.101 3.104 1.467 1.00 53.16 91 ASP A C 1
ATOM 726 O O . ASP A 1 91 ? 6.278 4.254 1.846 1.00 53.16 91 ASP A O 1
ATOM 730 N N . ILE A 1 92 ? 6.211 2.054 2.266 1.00 61.53 92 ILE A N 1
ATOM 731 C CA . ILE A 1 92 ? 6.606 2.181 3.660 1.00 61.53 92 ILE A CA 1
ATOM 732 C C . ILE A 1 92 ? 8.131 2.040 3.688 1.00 61.53 92 ILE A C 1
ATOM 734 O O . ILE A 1 92 ? 8.637 1.003 3.241 1.00 61.53 92 ILE A O 1
ATOM 738 N N . PRO A 1 93 ? 8.885 3.052 4.158 1.00 62.03 93 PRO A N 1
ATOM 739 C CA . PRO A 1 93 ? 10.317 2.919 4.390 1.00 62.03 93 PRO A CA 1
ATOM 740 C C . PRO A 1 93 ? 10.626 1.671 5.225 1.00 62.03 93 PRO A C 1
ATOM 742 O O . PRO A 1 93 ? 9.917 1.388 6.189 1.00 62.03 93 PRO A O 1
ATOM 745 N N . ALA A 1 94 ? 11.689 0.941 4.867 1.00 55.97 94 ALA A N 1
ATOM 746 C CA . ALA A 1 94 ? 12.063 -0.304 5.547 1.00 55.97 94 ALA A CA 1
ATOM 747 C C . ALA A 1 94 ? 12.219 -0.101 7.061 1.00 55.97 94 ALA A C 1
ATOM 749 O O . ALA A 1 94 ? 11.610 -0.833 7.831 1.00 55.97 94 ALA A O 1
ATOM 750 N N . ASP A 1 95 ? 12.911 0.967 7.464 1.00 59.41 95 ASP A N 1
ATOM 751 C CA . ASP A 1 95 ? 13.130 1.297 8.874 1.00 59.41 95 ASP A CA 1
ATOM 752 C C . ASP A 1 95 ? 11.808 1.523 9.634 1.00 59.41 95 ASP A C 1
ATOM 754 O O . ASP A 1 95 ? 11.673 1.089 10.769 1.00 59.41 95 ASP A O 1
ATOM 758 N N . TRP A 1 96 ? 10.785 2.124 9.007 1.00 78.44 96 TRP A N 1
ATOM 759 C CA . TRP A 1 96 ? 9.476 2.312 9.655 1.00 78.44 96 TRP A CA 1
ATOM 760 C C . TRP A 1 96 ? 8.741 0.993 9.855 1.00 78.44 96 TRP A C 1
ATOM 762 O O . TRP A 1 96 ? 8.085 0.796 10.873 1.00 78.44 96 TRP A O 1
ATOM 772 N N . LEU A 1 97 ? 8.826 0.087 8.880 1.00 67.62 97 LEU A N 1
ATOM 773 C CA . LEU A 1 97 ? 8.237 -1.239 9.017 1.00 67.62 97 LEU A CA 1
ATOM 774 C C . LEU A 1 97 ? 8.988 -2.068 10.069 1.00 67.62 97 LEU A C 1
ATOM 776 O O . LEU A 1 97 ? 8.356 -2.786 10.843 1.00 67.62 97 LEU A O 1
ATOM 780 N N . ASP A 1 98 ? 10.314 -1.947 10.125 1.00 61.22 98 ASP A N 1
ATOM 781 C CA . ASP A 1 98 ? 11.149 -2.599 11.132 1.00 61.22 98 ASP A CA 1
ATOM 782 C C . ASP A 1 98 ? 10.827 -2.086 12.540 1.00 61.22 98 ASP A C 1
ATOM 784 O O . ASP A 1 98 ? 10.641 -2.899 13.445 1.00 61.22 98 ASP A O 1
ATOM 788 N N . ASP A 1 99 ? 10.693 -0.771 12.726 1.00 69.38 99 ASP A N 1
ATOM 789 C CA . ASP A 1 99 ? 10.292 -0.157 13.997 1.00 69.38 99 ASP A CA 1
ATOM 790 C C . ASP A 1 99 ? 8.872 -0.583 14.400 1.00 69.38 99 ASP A C 1
ATOM 792 O O . ASP A 1 99 ? 8.629 -0.975 15.545 1.00 69.38 99 ASP A O 1
ATOM 796 N N . PHE A 1 100 ? 7.937 -0.589 13.443 1.00 75.50 100 PHE A N 1
ATOM 797 C CA . PHE A 1 100 ? 6.567 -1.052 13.657 1.00 75.50 100 PHE A CA 1
ATOM 798 C C . PHE A 1 100 ? 6.539 -2.500 14.168 1.00 75.50 100 PHE A C 1
ATOM 800 O O . PHE A 1 100 ? 5.849 -2.789 15.148 1.00 75.50 100 PHE A O 1
ATOM 807 N N . ASN A 1 101 ? 7.329 -3.387 13.556 1.00 62.84 101 ASN A N 1
ATOM 808 C CA . ASN A 1 101 ? 7.448 -4.789 13.958 1.00 62.84 101 ASN A CA 1
ATOM 809 C C . ASN A 1 101 ? 8.178 -4.960 15.304 1.00 62.84 101 ASN A C 1
ATOM 811 O O . ASN A 1 101 ? 7.776 -5.793 16.113 1.00 62.84 101 ASN A O 1
ATOM 815 N N . GLN A 1 102 ? 9.235 -4.182 15.569 1.00 65.50 102 GLN A N 1
ATOM 816 C CA . GLN A 1 102 ? 9.973 -4.208 16.843 1.00 65.50 102 GLN A CA 1
ATOM 817 C C . GLN A 1 102 ? 9.109 -3.776 18.033 1.00 65.50 102 GLN A C 1
ATOM 819 O O . GLN A 1 102 ? 9.327 -4.240 19.151 1.00 65.50 102 GLN A O 1
ATOM 824 N N . ALA A 1 103 ? 8.105 -2.930 17.796 1.00 66.50 103 ALA A N 1
ATOM 825 C CA . ALA A 1 103 ? 7.096 -2.545 18.780 1.00 66.50 103 ALA A CA 1
ATOM 826 C C . ALA A 1 103 ? 5.985 -3.604 18.981 1.00 66.50 103 ALA A C 1
ATOM 828 O O . ALA A 1 103 ? 4.942 -3.304 19.562 1.00 66.50 103 ALA A O 1
ATOM 829 N N . ASP A 1 104 ? 6.193 -4.843 18.515 1.00 73.31 104 ASP A N 1
ATOM 830 C CA . ASP A 1 104 ? 5.239 -5.960 18.541 1.00 73.31 104 ASP A CA 1
ATOM 831 C C . ASP A 1 104 ? 3.910 -5.682 17.811 1.00 73.31 104 ASP A C 1
ATOM 833 O O . ASP A 1 104 ? 2.909 -6.369 18.049 1.00 73.31 104 ASP A O 1
ATOM 837 N N . ASN A 1 105 ? 3.866 -4.693 16.915 1.00 75.19 105 ASN A N 1
ATOM 838 C CA . ASN A 1 105 ? 2.740 -4.574 16.001 1.00 75.19 105 ASN A CA 1
ATOM 839 C C . ASN A 1 105 ? 2.852 -5.649 14.919 1.00 75.19 105 ASN A C 1
ATOM 841 O O . ASN A 1 105 ? 3.937 -6.104 14.559 1.00 75.19 105 ASN A O 1
ATOM 845 N N . MET A 1 106 ? 1.712 -6.056 14.378 1.00 72.38 106 MET A N 1
ATOM 846 C CA . MET A 1 106 ? 1.640 -7.049 13.322 1.00 72.38 106 MET A CA 1
ATOM 847 C C . MET A 1 106 ? 0.936 -6.458 12.115 1.00 72.38 106 MET A C 1
ATOM 849 O O . MET A 1 106 ? -0.262 -6.197 12.152 1.00 72.38 106 MET A O 1
ATOM 853 N N . LEU A 1 107 ? 1.656 -6.306 11.012 1.00 73.69 107 LEU A N 1
ATOM 854 C CA . LEU A 1 107 ? 1.038 -6.237 9.695 1.00 73.69 107 LEU A CA 1
ATOM 855 C C . LEU A 1 107 ? 0.897 -7.680 9.201 1.00 73.69 107 LEU A C 1
ATOM 857 O O . LEU A 1 107 ? 1.875 -8.421 9.245 1.00 73.69 107 LEU A O 1
ATOM 861 N N . GLU A 1 108 ? -0.303 -8.098 8.784 1.00 68.00 108 GLU A N 1
ATOM 862 C CA . GLU A 1 108 ? -0.569 -9.443 8.253 1.00 68.00 108 GLU A CA 1
ATOM 863 C C . GLU A 1 108 ? 0.367 -9.761 7.077 1.00 68.00 108 GLU A C 1
ATOM 865 O O . GLU A 1 108 ? 0.050 -9.520 5.917 1.00 68.00 108 GLU A O 1
ATOM 870 N N . PHE A 1 109 ? 1.518 -10.349 7.389 1.00 50.41 109 PHE A N 1
ATOM 871 C CA . PHE A 1 109 ? 2.363 -11.083 6.468 1.00 50.41 109 PHE A CA 1
ATOM 872 C C . PHE A 1 109 ? 2.091 -12.564 6.722 1.00 50.41 109 PHE A C 1
ATOM 874 O O . PHE A 1 109 ? 2.283 -13.058 7.833 1.00 50.41 109 PHE A O 1
ATOM 881 N N . TYR A 1 110 ? 1.599 -13.284 5.707 1.00 40.47 110 TYR A N 1
ATOM 882 C CA . TYR A 1 110 ? 1.491 -14.742 5.773 1.00 40.47 110 TYR A CA 1
ATOM 883 C C . TYR A 1 110 ? 2.811 -15.331 6.277 1.00 40.47 110 TYR A C 1
ATOM 885 O O . TYR A 1 110 ? 3.863 -15.161 5.657 1.00 40.47 110 TYR A O 1
ATOM 893 N N . ASN A 1 111 ? 2.696 -16.097 7.361 1.00 34.28 111 ASN A N 1
ATOM 894 C CA . ASN A 1 111 ? 3.551 -17.238 7.629 1.00 34.28 111 ASN A CA 1
ATOM 895 C C . ASN A 1 111 ? 3.690 -18.043 6.346 1.00 34.28 111 ASN A C 1
ATOM 897 O O . ASN A 1 111 ? 2.783 -18.760 5.919 1.00 34.28 111 ASN A O 1
ATOM 901 N N . ASN A 1 112 ? 4.845 -17.915 5.738 1.00 38.59 112 ASN A N 1
ATOM 902 C CA . ASN A 1 112 ? 5.240 -18.801 4.685 1.00 38.59 112 ASN A CA 1
ATOM 903 C C . ASN A 1 112 ? 5.693 -20.145 5.262 1.00 38.59 112 ASN A C 1
ATOM 905 O O . ASN A 1 112 ? 6.078 -20.207 6.434 1.00 38.59 112 ASN A O 1
ATOM 909 N N . PRO A 1 113 ? 5.683 -21.231 4.465 1.00 40.12 113 PRO A N 1
ATOM 910 C CA . PRO A 1 113 ? 6.390 -22.447 4.850 1.00 40.12 113 PRO A CA 1
ATOM 911 C C . PRO A 1 113 ? 7.843 -22.097 5.227 1.00 40.12 113 PRO A C 1
ATOM 913 O O . PRO A 1 113 ? 8.351 -21.094 4.719 1.00 40.12 113 PRO A O 1
ATOM 916 N N . PRO A 1 114 ? 8.560 -22.924 6.017 1.00 40.22 114 PRO A N 1
ATOM 917 C CA . PRO A 1 114 ? 9.915 -22.624 6.506 1.00 40.22 114 PRO A CA 1
ATOM 918 C C . PRO A 1 114 ? 10.974 -22.265 5.441 1.00 40.22 114 PRO A C 1
ATOM 920 O O . PRO A 1 114 ? 12.099 -21.950 5.810 1.00 40.22 114 PRO A O 1
ATOM 923 N N . ASN A 1 115 ? 10.640 -22.290 4.145 1.00 43.41 115 ASN A N 1
ATOM 924 C CA . ASN A 1 115 ? 11.514 -21.986 3.015 1.00 43.41 115 ASN A CA 1
ATOM 925 C C . ASN A 1 115 ? 10.858 -21.152 1.880 1.00 43.41 115 ASN A C 1
ATOM 927 O O . ASN A 1 115 ? 11.407 -21.149 0.781 1.00 43.41 115 ASN A O 1
ATOM 931 N N . ASP A 1 116 ? 9.720 -20.466 2.070 1.00 43.28 116 ASP A N 1
ATOM 932 C CA . ASP A 1 116 ? 9.125 -19.646 0.983 1.00 43.28 116 ASP A CA 1
ATOM 933 C C . ASP A 1 116 ? 8.540 -18.309 1.444 1.00 43.28 116 ASP A C 1
ATOM 935 O O . ASP A 1 116 ? 7.356 -18.090 1.303 1.00 43.28 116 ASP A O 1
ATOM 939 N N . TYR A 1 117 ? 9.357 -17.404 1.981 1.00 39.72 117 TYR A N 1
ATOM 940 C CA . TYR A 1 117 ? 8.981 -16.162 2.683 1.00 39.72 117 TYR A CA 1
ATOM 941 C C . TYR A 1 117 ? 8.283 -15.033 1.881 1.00 39.72 117 TYR A C 1
ATOM 943 O O . TYR A 1 117 ? 8.429 -13.863 2.226 1.00 39.72 117 TYR A O 1
ATOM 951 N N . HIS A 1 118 ? 7.469 -15.332 0.868 1.00 37.72 118 HIS A N 1
ATOM 952 C CA . HIS A 1 118 ? 6.745 -14.313 0.107 1.00 37.72 118 HIS A CA 1
ATOM 953 C C . HIS A 1 118 ? 5.236 -14.261 0.428 1.00 37.72 118 HIS A C 1
ATOM 955 O O . HIS A 1 118 ? 4.445 -14.950 -0.209 1.00 37.72 118 HIS A O 1
ATOM 961 N N . GLN A 1 119 ? 4.774 -13.304 1.253 1.00 37.09 119 GLN A N 1
ATOM 962 C CA . GLN A 1 119 ? 3.675 -12.499 0.700 1.00 37.09 119 GLN A CA 1
ATOM 963 C C . GLN A 1 119 ? 4.330 -11.555 -0.287 1.00 37.09 119 GLN A C 1
ATOM 965 O O . GLN A 1 119 ? 5.035 -10.623 0.093 1.00 37.09 119 GLN A O 1
ATOM 970 N N . LYS A 1 120 ? 4.115 -11.819 -1.572 1.00 43.72 120 LYS A N 1
ATOM 971 C CA . LYS A 1 120 ? 4.361 -10.815 -2.593 1.00 43.72 120 LYS A CA 1
ATOM 972 C C . LYS A 1 120 ? 3.310 -9.734 -2.360 1.00 43.72 120 LYS A C 1
ATOM 974 O O . LYS A 1 120 ? 2.213 -9.848 -2.895 1.00 43.72 120 LYS A O 1
ATOM 979 N N . GLN A 1 121 ? 3.629 -8.705 -1.567 1.00 48.12 121 GLN A N 1
ATOM 980 C CA . GLN A 1 121 ? 3.092 -7.378 -1.861 1.00 48.12 121 GLN A CA 1
ATOM 981 C C . GLN A 1 121 ? 3.293 -7.234 -3.359 1.00 48.12 121 GLN A C 1
ATOM 983 O O . GLN A 1 121 ? 4.415 -7.431 -3.821 1.00 48.12 121 GLN A O 1
ATOM 988 N N . ASP A 1 122 ? 2.187 -7.149 -4.082 1.00 53.75 122 ASP A N 1
ATOM 989 C CA . ASP A 1 122 ? 2.067 -7.544 -5.470 1.00 53.75 122 ASP A CA 1
ATOM 990 C C . ASP A 1 122 ? 3.196 -6.924 -6.325 1.00 53.75 122 ASP A C 1
ATOM 992 O O . ASP A 1 122 ? 3.065 -5.812 -6.838 1.00 53.75 122 ASP A O 1
ATOM 996 N N . GLN A 1 123 ? 4.342 -7.613 -6.427 1.00 58.97 123 GLN A N 1
ATOM 997 C CA . GLN A 1 123 ? 5.568 -6.993 -6.922 1.00 58.97 123 GLN A CA 1
ATOM 998 C C . GLN A 1 123 ? 5.267 -6.475 -8.314 1.00 58.97 123 GLN A C 1
ATOM 1000 O O . GLN A 1 123 ? 4.676 -7.201 -9.122 1.00 58.97 123 GLN A O 1
ATOM 1005 N N . LEU A 1 124 ? 5.643 -5.230 -8.599 1.00 67.69 124 LEU A N 1
ATOM 1006 C CA . LEU A 1 124 ? 5.537 -4.750 -9.960 1.00 67.69 124 LEU A CA 1
ATOM 1007 C C . LEU A 1 124 ? 6.361 -5.706 -10.837 1.00 67.69 124 LEU A C 1
ATOM 1009 O O . LEU A 1 124 ? 7.559 -5.898 -10.653 1.00 67.69 124 LEU A O 1
ATOM 1013 N N . THR A 1 125 ? 5.688 -6.377 -11.756 1.00 70.75 125 THR A N 1
ATOM 1014 C CA . THR A 1 125 ? 6.256 -7.344 -12.687 1.00 70.75 125 THR A CA 1
ATOM 1015 C C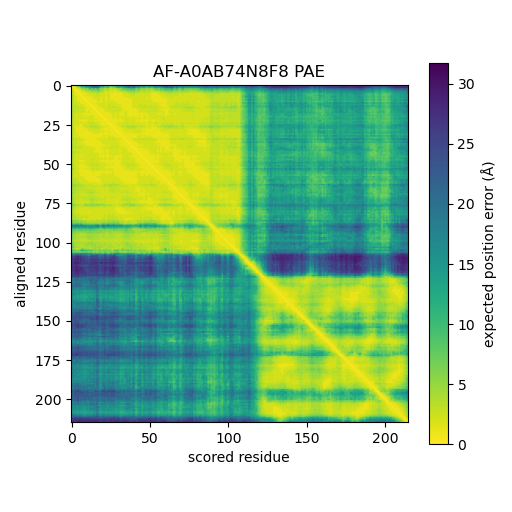 . THR A 1 125 ? 6.101 -6.814 -14.096 1.00 70.75 125 THR A C 1
ATOM 1017 O O . THR A 1 125 ? 5.153 -6.096 -14.418 1.00 70.75 125 THR A O 1
ATOM 1020 N N . TYR A 1 126 ? 7.058 -7.174 -14.939 1.00 79.75 126 TYR A N 1
ATOM 1021 C CA . TYR A 1 126 ? 7.132 -6.746 -16.321 1.00 79.75 126 TYR A CA 1
ATOM 1022 C C . TYR A 1 126 ? 6.967 -7.963 -17.220 1.00 79.75 126 TYR A C 1
ATOM 1024 O O . TYR A 1 126 ? 7.7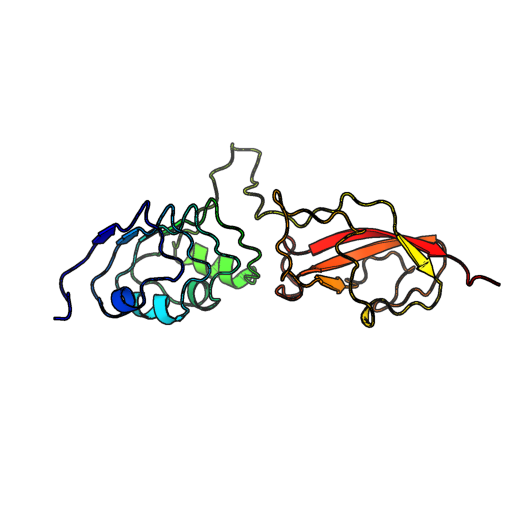47 -8.910 -17.127 1.00 79.75 126 TYR A O 1
ATOM 1032 N N . THR A 1 127 ? 5.945 -7.946 -18.074 1.00 79.38 127 THR A N 1
ATOM 1033 C CA . THR A 1 127 ? 5.687 -9.032 -19.039 1.00 79.38 127 THR A CA 1
ATOM 1034 C C . THR A 1 127 ? 5.749 -8.571 -20.495 1.00 79.38 127 THR A C 1
ATOM 1036 O O . THR A 1 127 ? 5.513 -9.368 -21.400 1.00 79.38 127 THR A O 1
ATOM 1039 N N . GLY A 1 128 ? 6.071 -7.295 -20.726 1.00 81.56 128 GLY A N 1
ATOM 1040 C CA . GLY A 1 128 ? 6.237 -6.725 -22.058 1.00 81.56 128 GLY A CA 1
ATOM 1041 C C . GLY A 1 128 ? 7.496 -7.208 -22.786 1.00 81.56 128 GLY A C 1
ATOM 1042 O O . GLY A 1 128 ? 8.374 -7.867 -22.226 1.00 81.56 128 GLY A O 1
ATOM 1043 N N . ALA A 1 129 ? 7.593 -6.849 -24.067 1.00 86.12 129 ALA A N 1
ATOM 1044 C CA . ALA A 1 129 ? 8.789 -7.082 -24.876 1.00 86.12 129 ALA A CA 1
ATOM 1045 C C . ALA A 1 129 ? 9.943 -6.159 -24.451 1.00 86.12 129 ALA A C 1
ATOM 1047 O O . ALA A 1 129 ? 9.745 -5.200 -23.716 1.00 86.12 129 ALA A O 1
ATOM 1048 N N . ARG A 1 130 ? 11.167 -6.401 -24.919 1.00 89.44 130 ARG A N 1
ATOM 1049 C CA . ARG A 1 130 ? 12.260 -5.439 -24.713 1.00 89.44 130 ARG A CA 1
ATOM 1050 C C . ARG A 1 130 ? 11.915 -4.092 -25.368 1.00 89.44 130 ARG A C 1
ATOM 1052 O O . ARG A 1 130 ? 11.411 -4.083 -26.487 1.00 89.44 130 ARG A O 1
ATOM 1059 N N . LEU A 1 131 ? 12.172 -2.979 -24.676 1.00 89.50 131 LEU A N 1
ATOM 1060 C CA . LEU A 1 131 ? 11.892 -1.641 -25.210 1.00 89.50 131 LEU A CA 1
ATOM 1061 C C . LEU A 1 131 ? 13.062 -1.124 -26.049 1.00 89.50 131 LEU A C 1
ATOM 1063 O O . LEU A 1 131 ? 14.211 -1.200 -25.623 1.00 89.50 131 LEU A O 1
ATOM 1067 N N . GLU A 1 132 ? 12.759 -0.538 -27.200 1.00 91.56 132 GLU A N 1
ATOM 1068 C CA . GLU A 1 132 ? 13.731 0.163 -28.043 1.00 91.56 132 GLU A CA 1
ATOM 1069 C C . GLU A 1 132 ? 13.816 1.632 -27.598 1.00 91.56 132 GLU A C 1
ATOM 1071 O O . GLU A 1 132 ? 12.796 2.321 -27.521 1.00 91.56 132 GLU A O 1
ATOM 1076 N N . VAL A 1 133 ? 15.019 2.115 -27.286 1.00 91.38 133 VAL A N 1
ATOM 1077 C CA . VAL A 1 133 ? 15.264 3.478 -26.787 1.00 91.38 133 VAL A CA 1
ATOM 1078 C C . VAL A 1 133 ? 16.300 4.162 -27.685 1.00 91.38 133 VAL A C 1
ATOM 1080 O O . VAL A 1 133 ? 17.447 3.728 -27.719 1.00 91.38 133 VAL A O 1
ATOM 1083 N N . PRO A 1 134 ? 15.968 5.239 -28.412 1.00 94.19 134 PRO A N 1
ATOM 1084 C CA . PRO A 1 134 ? 16.962 5.951 -29.210 1.00 94.19 134 PRO A CA 1
ATOM 1085 C C . PRO A 1 134 ? 18.107 6.513 -28.355 1.00 94.19 134 PRO A C 1
ATOM 1087 O O . PRO A 1 134 ? 17.889 6.988 -27.237 1.00 94.19 134 PRO A O 1
ATOM 1090 N N . LEU A 1 135 ? 19.328 6.510 -28.890 1.00 93.94 135 LEU A N 1
ATOM 1091 C CA . LEU A 1 135 ? 20.473 7.182 -28.273 1.00 93.94 135 LEU A CA 1
ATOM 1092 C C . LEU A 1 135 ? 20.144 8.657 -27.970 1.00 93.94 135 LEU A C 1
ATOM 1094 O O . LEU A 1 135 ? 19.488 9.327 -28.766 1.00 93.94 135 LEU A O 1
ATOM 1098 N N . ASN A 1 136 ? 20.634 9.161 -26.837 1.00 93.19 136 ASN A N 1
ATOM 1099 C CA . ASN A 1 136 ? 20.373 10.489 -26.269 1.00 93.19 136 ASN A CA 1
ATOM 1100 C C . ASN A 1 136 ? 18.945 10.726 -25.748 1.00 93.19 136 ASN A C 1
ATOM 1102 O O . ASN A 1 136 ? 18.620 11.852 -25.374 1.00 93.19 136 ASN A O 1
ATOM 1106 N N . THR A 1 137 ? 18.093 9.698 -25.679 1.00 93.12 137 THR A N 1
ATOM 1107 C CA . THR A 1 137 ? 16.778 9.825 -25.031 1.00 93.12 137 THR A CA 1
ATOM 1108 C C . THR A 1 137 ? 16.947 10.083 -23.532 1.00 93.12 137 THR A C 1
ATOM 1110 O O . THR A 1 137 ? 17.579 9.283 -22.839 1.00 93.12 137 THR A O 1
ATOM 1113 N N . ASP A 1 138 ? 16.350 11.165 -23.024 1.00 92.56 138 ASP A N 1
ATOM 1114 C CA . ASP A 1 138 ? 16.209 11.420 -21.586 1.00 92.56 138 ASP A CA 1
ATOM 1115 C C . ASP A 1 138 ? 14.899 10.808 -21.076 1.00 92.56 138 ASP A C 1
ATOM 1117 O O . ASP A 1 138 ? 13.819 11.397 -21.196 1.00 92.56 138 ASP A O 1
ATOM 1121 N N . LEU A 1 139 ? 14.994 9.611 -20.493 1.00 89.06 139 LEU A N 1
ATOM 1122 C CA . LEU A 1 139 ? 13.835 8.864 -20.003 1.00 89.06 139 LEU A CA 1
ATOM 1123 C C . LEU A 1 139 ? 13.142 9.564 -18.826 1.00 89.06 139 LEU A C 1
ATOM 1125 O O . LEU A 1 139 ? 11.962 9.318 -18.601 1.00 89.06 139 LEU A O 1
ATOM 1129 N N . LYS A 1 140 ? 13.815 10.468 -18.100 1.00 85.81 140 LYS A N 1
ATOM 1130 C CA . LYS A 1 140 ? 13.202 11.201 -16.974 1.00 85.81 140 LYS A CA 1
ATOM 1131 C C . LYS A 1 140 ? 12.143 12.200 -17.434 1.00 85.81 140 LYS A C 1
ATOM 1133 O O . LYS A 1 140 ? 11.312 12.619 -16.637 1.00 85.81 140 LYS A O 1
ATOM 1138 N N . THR A 1 141 ? 12.187 12.587 -18.707 1.00 87.69 141 THR A N 1
ATOM 1139 C CA . THR A 1 141 ? 11.206 13.492 -19.322 1.00 87.69 141 THR A CA 1
ATOM 1140 C C . THR A 1 141 ? 9.993 12.755 -19.892 1.00 87.69 141 THR A C 1
ATOM 1142 O O . THR A 1 141 ? 9.058 13.391 -20.373 1.00 87.69 141 THR A O 1
ATOM 1145 N N . LEU A 1 142 ? 9.996 11.418 -19.846 1.00 87.94 142 LEU A N 1
ATOM 1146 C CA . LEU A 1 142 ? 8.977 10.570 -20.450 1.00 87.94 142 LEU A CA 1
ATOM 1147 C C . LEU A 1 142 ? 8.135 9.860 -19.388 1.00 87.94 142 LEU A C 1
ATOM 1149 O O . LEU A 1 142 ? 8.623 9.463 -18.330 1.00 87.94 142 LEU A O 1
ATOM 1153 N N . THR A 1 143 ? 6.870 9.619 -19.721 1.00 84.81 143 THR A N 1
ATOM 1154 C CA . THR A 1 143 ? 5.981 8.759 -18.934 1.00 84.81 143 THR A CA 1
ATOM 1155 C C . THR A 1 143 ? 5.954 7.355 -19.546 1.00 84.81 143 THR A C 1
ATOM 1157 O O . THR A 1 143 ? 5.778 7.227 -20.762 1.00 84.81 143 THR A O 1
ATOM 1160 N N . PRO A 1 144 ? 6.120 6.283 -18.753 1.00 85.81 144 PRO A N 1
ATOM 1161 C CA . PRO A 1 144 ? 6.005 4.919 -19.246 1.00 85.81 144 PRO A CA 1
ATOM 1162 C C . PRO A 1 144 ? 4.608 4.622 -19.820 1.00 85.81 144 PRO A C 1
ATOM 1164 O O . PRO A 1 144 ? 3.588 4.840 -19.164 1.00 85.81 144 PRO A O 1
ATOM 1167 N N . ASP A 1 145 ? 4.557 4.086 -21.041 1.00 80.06 145 ASP A N 1
ATOM 1168 C CA . ASP A 1 145 ? 3.304 3.704 -21.701 1.00 80.06 145 ASP A CA 1
ATOM 1169 C C . ASP A 1 145 ? 2.746 2.408 -21.094 1.00 80.06 145 ASP A C 1
ATOM 1171 O O . ASP A 1 145 ? 3.136 1.296 -21.464 1.00 80.06 145 ASP A O 1
ATOM 1175 N N . LYS A 1 146 ? 1.800 2.552 -20.160 1.00 73.31 146 LYS A N 1
ATOM 1176 C CA . LYS A 1 146 ? 1.168 1.441 -19.428 1.00 73.31 146 LYS A CA 1
ATOM 1177 C C . LYS A 1 146 ? 0.596 0.361 -20.353 1.00 73.31 146 LYS A C 1
ATOM 1179 O O . LYS A 1 146 ? 0.588 -0.810 -19.978 1.00 73.31 146 LYS A O 1
ATOM 1184 N N . THR A 1 147 ? 0.158 0.727 -21.561 1.00 70.19 147 THR A N 1
ATOM 1185 C CA . THR A 1 147 ? -0.445 -0.215 -22.516 1.00 70.19 147 THR A CA 1
ATOM 1186 C C . THR A 1 147 ? 0.586 -1.127 -23.180 1.00 70.19 147 THR A C 1
ATOM 1188 O O . THR A 1 147 ? 0.256 -2.247 -23.566 1.00 70.19 147 THR A O 1
ATOM 1191 N N . LYS A 1 148 ? 1.848 -0.688 -23.270 1.00 69.56 148 LYS A N 1
ATOM 1192 C CA . LYS A 1 148 ? 2.938 -1.424 -23.935 1.00 69.56 148 LYS A CA 1
ATOM 1193 C C . LYS A 1 148 ? 3.834 -2.198 -22.981 1.00 69.56 148 LYS A C 1
ATOM 1195 O O . LYS A 1 148 ? 4.506 -3.137 -23.398 1.00 69.56 148 LYS A O 1
ATOM 1200 N N . LEU A 1 149 ? 3.854 -1.813 -21.710 1.00 71.75 149 LEU A N 1
ATOM 1201 C CA . LEU A 1 149 ? 4.771 -2.395 -20.732 1.00 71.75 149 LEU A CA 1
ATOM 1202 C C . LEU A 1 149 ? 4.288 -3.745 -20.187 1.00 71.75 149 LEU A C 1
ATOM 1204 O O . LEU A 1 149 ? 5.085 -4.519 -19.662 1.00 71.75 149 LEU A O 1
ATOM 1208 N N . GLY A 1 150 ? 2.987 -4.039 -20.277 1.00 72.12 150 GLY A N 1
ATOM 1209 C CA . GLY A 1 150 ? 2.427 -5.255 -19.682 1.00 72.12 150 GLY A CA 1
ATOM 1210 C C . GLY A 1 150 ? 2.755 -5.360 -18.188 1.00 72.12 150 GLY A C 1
ATOM 1211 O O . GLY A 1 150 ? 3.099 -6.446 -17.710 1.00 72.12 150 GLY A O 1
ATOM 1212 N N . LEU A 1 151 ? 2.732 -4.220 -17.483 1.00 73.12 151 LEU A N 1
ATOM 1213 C CA . LEU A 1 151 ? 2.980 -4.163 -16.048 1.00 73.12 151 LEU A CA 1
ATOM 1214 C C . LEU A 1 151 ? 1.855 -4.881 -15.308 1.00 73.12 151 LEU A C 1
ATOM 1216 O O . LEU A 1 151 ? 0.675 -4.679 -15.600 1.00 73.12 151 LEU A O 1
ATOM 1220 N N . LYS A 1 152 ? 2.225 -5.720 -14.345 1.00 67.06 152 LYS A N 1
ATOM 1221 C CA . LYS A 1 152 ? 1.283 -6.433 -13.482 1.00 67.06 152 LYS A CA 1
ATOM 1222 C C . LYS A 1 152 ? 1.778 -6.401 -12.055 1.00 67.06 152 LYS A C 1
ATOM 1224 O O . LYS A 1 152 ? 2.973 -6.403 -11.811 1.00 67.06 152 LYS A O 1
ATOM 1229 N N . SER A 1 153 ? 0.855 -6.436 -11.122 1.00 59.31 153 SER A N 1
ATOM 1230 C CA . SER A 1 153 ? 1.129 -6.460 -9.691 1.00 59.31 153 SER A CA 1
ATOM 1231 C C . SER A 1 153 ? 0.234 -7.575 -9.160 1.00 59.31 153 SER A C 1
ATOM 1233 O O . SER A 1 153 ? -0.786 -7.292 -8.557 1.00 59.31 153 SER A O 1
ATOM 1235 N N . GLY A 1 154 ? 0.475 -8.827 -9.591 1.00 51.75 154 GLY A N 1
ATOM 1236 C CA . GLY A 1 154 ? -0.387 -10.005 -9.326 1.00 51.75 154 GLY A CA 1
ATOM 1237 C C . GLY A 1 154 ? -1.866 -9.900 -9.761 1.00 51.75 154 GLY A C 1
ATOM 1238 O O . GLY A 1 154 ? -2.594 -10.889 -9.739 1.00 51.75 154 GLY A O 1
ATOM 1239 N N . ARG A 1 155 ? -2.296 -8.713 -10.202 1.00 53.41 155 ARG A N 1
ATOM 1240 C CA . ARG A 1 155 ? -3.645 -8.236 -10.514 1.00 53.41 155 ARG A CA 1
ATOM 1241 C C . ARG A 1 155 ? -3.549 -7.135 -11.581 1.00 53.41 155 ARG A C 1
ATOM 1243 O O . ARG A 1 155 ? -2.453 -6.658 -11.902 1.00 53.41 155 ARG A O 1
ATOM 1250 N N . THR A 1 156 ? -4.692 -6.728 -12.133 1.00 56.16 156 THR A N 1
ATOM 1251 C CA . THR A 1 156 ? -4.786 -5.583 -13.053 1.00 56.16 156 THR A CA 1
ATOM 1252 C C . THR A 1 156 ? -4.464 -4.285 -12.313 1.00 56.16 156 THR A C 1
ATOM 1254 O O . THR A 1 156 ? -5.057 -4.010 -11.277 1.00 56.16 156 THR A O 1
ATOM 1257 N N . LEU A 1 157 ? -3.543 -3.482 -12.847 1.00 61.59 157 LEU A N 1
ATOM 1258 C CA . LEU A 1 157 ? -3.241 -2.151 -12.317 1.00 61.59 157 LEU A CA 1
ATOM 1259 C C . LEU A 1 157 ? -4.397 -1.187 -12.617 1.00 61.59 157 LEU A C 1
ATOM 1261 O O . LEU A 1 157 ? -4.934 -1.198 -13.724 1.00 61.59 157 LEU A O 1
ATOM 1265 N N . PHE A 1 158 ? -4.748 -0.329 -11.659 1.00 61.28 158 PHE A N 1
ATOM 1266 C CA . PHE A 1 158 ? -5.742 0.723 -11.868 1.00 61.28 158 PHE A CA 1
ATOM 1267 C C . PHE A 1 158 ? -5.287 1.772 -12.888 1.00 61.28 158 PHE A C 1
ATOM 1269 O O . PHE A 1 158 ? -4.095 2.046 -13.038 1.00 61.28 158 PHE A O 1
ATOM 1276 N N . GLU A 1 159 ? -6.253 2.418 -13.544 1.00 63.50 159 GLU A N 1
ATOM 1277 C CA . GLU A 1 159 ? -6.005 3.468 -14.537 1.00 63.50 159 GLU A CA 1
ATOM 1278 C C . GLU A 1 159 ? -5.212 4.649 -13.946 1.00 63.50 159 GLU A C 1
ATOM 1280 O O . GLU A 1 159 ? -4.302 5.177 -14.594 1.00 63.50 159 GLU A O 1
ATOM 1285 N N . GLN A 1 160 ? -5.485 4.990 -12.682 1.00 65.12 160 GLN A N 1
ATOM 1286 C CA . GLN A 1 160 ? -4.861 6.093 -11.948 1.00 65.12 160 GLN A CA 1
ATOM 1287 C C . GLN A 1 160 ? -3.438 5.795 -11.449 1.00 65.12 160 GLN A C 1
ATOM 1289 O O . GLN A 1 160 ? -2.760 6.719 -11.013 1.00 65.12 160 GLN A O 1
ATOM 1294 N N . HIS A 1 161 ? -2.943 4.550 -11.506 1.00 68.44 161 HIS A N 1
ATOM 1295 C CA . HIS A 1 161 ? -1.566 4.256 -11.086 1.00 68.44 161 HIS A CA 1
ATOM 1296 C C . HIS A 1 161 ? -0.566 4.906 -12.027 1.00 68.44 161 HIS A C 1
ATOM 1298 O O . HIS A 1 161 ? -0.385 4.437 -13.148 1.00 68.44 161 HIS A O 1
ATOM 1304 N N . GLU A 1 162 ? 0.097 5.967 -11.599 1.00 75.88 162 GLU A N 1
ATOM 1305 C CA . GLU A 1 162 ? 1.134 6.615 -12.386 1.00 75.88 162 GLU A CA 1
ATOM 1306 C C . GLU A 1 162 ? 2.494 5.951 -12.168 1.00 75.88 162 GLU A C 1
ATOM 1308 O O . GLU A 1 162 ? 2.820 5.466 -11.086 1.00 75.88 162 GLU A O 1
ATOM 1313 N N . PHE A 1 163 ? 3.290 5.910 -13.233 1.00 83.00 163 PHE A N 1
ATOM 1314 C CA . PHE A 1 163 ? 4.616 5.306 -13.226 1.00 83.00 163 PHE A CA 1
ATOM 1315 C C . PHE A 1 163 ? 5.632 6.297 -13.765 1.00 83.00 163 PHE A C 1
ATOM 1317 O O . PHE A 1 163 ? 5.305 7.166 -14.572 1.00 83.00 163 PHE A O 1
ATOM 1324 N N . MET A 1 164 ? 6.879 6.129 -13.350 1.00 85.25 164 MET A N 1
ATOM 1325 C CA . MET A 1 164 ? 8.005 6.910 -13.841 1.00 85.25 164 MET A CA 1
ATOM 1326 C C . MET A 1 164 ? 9.203 6.011 -14.121 1.00 85.25 164 MET A C 1
ATOM 1328 O O . MET A 1 164 ? 9.387 4.974 -13.473 1.00 85.25 164 MET A O 1
ATOM 1332 N N . TYR A 1 165 ? 10.028 6.421 -15.083 1.00 87.56 165 TYR A N 1
ATOM 1333 C CA . TYR A 1 165 ? 11.352 5.841 -15.254 1.00 87.56 165 TYR A CA 1
ATOM 1334 C C . TYR A 1 165 ? 12.264 6.299 -14.116 1.00 87.56 165 TYR A C 1
ATOM 1336 O O . TYR A 1 165 ? 12.246 7.455 -13.695 1.00 87.56 165 TYR A O 1
ATOM 1344 N N . TYR A 1 166 ? 13.070 5.371 -13.627 1.00 83.81 166 TYR A N 1
ATOM 1345 C CA . TYR A 1 166 ? 14.031 5.569 -12.561 1.00 83.81 166 TYR A CA 1
ATOM 1346 C C . TYR A 1 166 ? 15.333 4.866 -12.942 1.00 83.81 166 TYR A C 1
ATOM 1348 O O . TYR A 1 166 ? 15.335 3.708 -13.362 1.00 83.81 166 TYR A O 1
ATOM 1356 N N . ASP A 1 167 ? 16.445 5.579 -12.817 1.00 82.44 167 ASP A N 1
ATOM 1357 C CA . ASP A 1 167 ? 17.782 5.025 -12.997 1.00 82.44 167 ASP A CA 1
ATOM 1358 C C . ASP A 1 167 ? 18.430 4.919 -11.619 1.00 82.44 167 ASP A C 1
ATOM 1360 O O . ASP A 1 167 ? 18.749 5.926 -10.991 1.00 82.44 167 ASP A O 1
ATOM 1364 N N . ASP A 1 168 ? 18.582 3.688 -11.138 1.00 73.62 168 ASP A N 1
ATOM 1365 C CA . ASP A 1 168 ? 19.278 3.377 -9.887 1.00 73.62 168 ASP A CA 1
ATOM 1366 C C . ASP A 1 168 ? 20.800 3.260 -10.077 1.00 73.62 168 ASP A C 1
ATOM 1368 O O . ASP A 1 168 ? 21.515 2.891 -9.147 1.00 73.62 168 ASP A O 1
ATOM 1372 N N . GLY A 1 169 ? 21.303 3.552 -11.283 1.00 75.94 169 GLY A N 1
ATOM 1373 C CA . GLY A 1 169 ? 22.716 3.443 -11.632 1.00 75.94 169 GLY A CA 1
ATOM 1374 C C . GLY A 1 169 ? 23.182 2.011 -11.914 1.00 75.94 169 GLY A C 1
ATOM 1375 O O . GLY A 1 169 ? 24.372 1.795 -12.131 1.00 75.94 169 GLY A O 1
ATOM 1376 N N . THR A 1 170 ? 22.283 1.018 -11.950 1.00 72.31 170 THR A N 1
ATOM 1377 C CA . THR A 1 170 ? 22.624 -0.402 -12.203 1.00 72.31 170 THR A CA 1
ATOM 1378 C C . THR A 1 170 ? 22.581 -0.800 -13.684 1.00 72.31 170 THR A C 1
ATOM 1380 O O . THR A 1 170 ? 22.609 -1.980 -14.045 1.00 72.31 170 THR A O 1
ATOM 1383 N N . SER A 1 171 ? 22.490 0.184 -14.569 1.00 69.69 171 SER A N 1
ATOM 1384 C CA . SER A 1 171 ? 22.180 0.068 -15.996 1.00 69.69 171 SER A CA 1
ATOM 1385 C C . SER A 1 171 ? 23.404 -0.213 -16.892 1.00 69.69 171 SER A C 1
ATOM 1387 O O . SER A 1 171 ? 23.347 -0.018 -18.107 1.00 69.69 171 SER A O 1
ATOM 1389 N N . ASN A 1 172 ? 24.502 -0.733 -16.323 1.00 70.81 172 ASN A N 1
ATOM 1390 C CA . ASN A 1 172 ? 25.716 -1.171 -17.035 1.00 70.81 172 ASN A CA 1
ATOM 1391 C C . ASN A 1 172 ? 26.285 -0.131 -18.028 1.00 70.81 172 ASN A C 1
ATOM 1393 O O . ASN A 1 172 ? 26.700 -0.488 -19.129 1.00 70.81 172 ASN A O 1
ATOM 1397 N N . ASN A 1 173 ? 26.311 1.151 -17.649 1.00 78.19 173 ASN A N 1
ATOM 1398 C CA . ASN A 1 173 ? 26.846 2.271 -18.445 1.00 78.19 173 ASN A CA 1
ATOM 1399 C C . ASN A 1 173 ? 26.087 2.600 -19.749 1.00 78.19 173 ASN A C 1
ATOM 1401 O O . ASN A 1 173 ? 26.542 3.451 -20.509 1.00 78.19 173 ASN A O 1
ATOM 1405 N N . ILE A 1 174 ? 24.952 1.951 -20.028 1.00 86.75 174 ILE A N 1
ATOM 1406 C CA . ILE A 1 174 ? 24.097 2.271 -21.189 1.00 86.75 174 ILE A CA 1
ATOM 1407 C C . ILE A 1 174 ? 23.173 3.451 -20.882 1.00 86.75 174 ILE A C 1
ATOM 1409 O O . ILE A 1 174 ? 22.840 4.236 -21.774 1.00 86.75 174 ILE A O 1
ATOM 1413 N N . LEU A 1 175 ? 22.792 3.582 -19.611 1.00 88.00 175 LEU A N 1
ATOM 1414 C CA . LEU A 1 175 ? 22.135 4.764 -19.083 1.00 88.00 175 LEU A CA 1
ATOM 1415 C C . LEU A 1 175 ? 23.073 5.481 -18.115 1.00 88.00 175 LEU A C 1
ATOM 1417 O O . LEU A 1 175 ? 23.877 4.867 -17.412 1.00 88.00 175 LEU A O 1
ATOM 1421 N N . THR A 1 176 ? 22.984 6.802 -18.093 1.00 88.44 176 THR A N 1
ATOM 1422 C CA . THR A 1 176 ? 23.659 7.634 -17.102 1.00 88.44 176 THR A CA 1
ATOM 1423 C C . THR A 1 176 ? 22.688 8.706 -16.648 1.00 88.44 176 THR A C 1
ATOM 1425 O O . THR A 1 176 ? 22.304 9.571 -17.436 1.00 88.44 176 THR A O 1
ATOM 1428 N N . ASN A 1 177 ? 22.275 8.644 -15.379 1.00 86.44 177 ASN A N 1
ATOM 1429 C CA . ASN A 1 177 ? 21.298 9.567 -14.802 1.00 86.44 177 ASN A CA 1
ATOM 1430 C C . ASN A 1 177 ? 20.000 9.621 -15.634 1.00 86.44 177 ASN A C 1
ATOM 1432 O O . ASN A 1 177 ? 19.489 10.700 -15.940 1.00 86.44 177 ASN A O 1
ATOM 1436 N N . GLY A 1 178 ? 19.506 8.454 -16.057 1.00 86.31 178 GLY A N 1
ATOM 1437 C CA . GLY A 1 178 ? 18.282 8.298 -16.848 1.00 86.31 178 GLY A CA 1
ATOM 1438 C C . GLY A 1 178 ? 18.398 8.646 -18.336 1.00 86.31 178 GLY A C 1
ATOM 1439 O O . GLY A 1 178 ? 17.403 8.546 -19.050 1.00 86.31 178 GLY A O 1
ATOM 1440 N N . VAL A 1 179 ? 19.585 9.022 -18.824 1.00 91.69 179 VAL A N 1
ATOM 1441 C CA . VAL A 1 179 ? 19.823 9.341 -20.241 1.00 91.69 179 VAL A CA 1
ATOM 1442 C C . VAL A 1 179 ? 20.516 8.177 -20.942 1.00 91.69 179 VAL A C 1
ATOM 1444 O O . VAL A 1 179 ? 21.496 7.649 -20.424 1.00 91.69 179 VAL A O 1
ATOM 1447 N N . ALA A 1 180 ? 20.043 7.801 -22.132 1.00 92.94 180 ALA A N 1
ATOM 1448 C CA . ALA A 1 180 ? 20.667 6.790 -22.987 1.00 92.94 180 ALA A CA 1
ATOM 1449 C C . ALA A 1 180 ? 21.960 7.310 -23.631 1.00 92.94 180 ALA A C 1
ATOM 1451 O O . ALA A 1 180 ? 21.917 8.035 -24.623 1.00 92.94 180 ALA A O 1
ATOM 1452 N N . THR A 1 181 ? 23.111 6.938 -23.073 1.00 92.88 181 THR A N 1
ATOM 1453 C CA . THR A 1 181 ? 24.429 7.477 -23.454 1.00 92.88 181 THR A CA 1
ATOM 1454 C C . THR A 1 181 ? 25.259 6.531 -24.322 1.00 92.88 181 THR A C 1
ATOM 1456 O O . THR A 1 181 ? 26.190 6.984 -24.988 1.00 92.88 181 THR A O 1
ATOM 1459 N N . ALA A 1 182 ? 24.918 5.240 -24.378 1.00 92.69 182 ALA A N 1
ATOM 1460 C CA . ALA A 1 182 ? 25.601 4.259 -25.222 1.00 92.69 182 ALA A CA 1
ATOM 1461 C C . ALA A 1 182 ? 24.618 3.267 -25.856 1.00 92.69 182 ALA A C 1
ATOM 1463 O O . ALA A 1 182 ? 23.594 2.937 -25.272 1.00 92.69 182 ALA A O 1
ATOM 1464 N N . THR A 1 183 ? 24.938 2.771 -27.055 1.00 93.75 183 THR A N 1
ATOM 1465 C CA . THR A 1 183 ? 24.127 1.734 -27.724 1.00 93.75 183 THR A CA 1
ATOM 1466 C C . THR A 1 183 ? 24.357 0.352 -27.108 1.00 93.75 183 THR A C 1
ATOM 1468 O O . THR A 1 183 ? 25.454 0.060 -26.632 1.00 93.75 183 THR A O 1
ATOM 1471 N N . GLY A 1 184 ? 23.337 -0.511 -27.134 1.00 92.44 184 GLY A N 1
ATOM 1472 C CA . GLY A 1 184 ? 23.424 -1.880 -26.613 1.00 92.44 184 GLY A CA 1
ATOM 1473 C C . GLY A 1 184 ? 22.239 -2.295 -25.742 1.00 92.44 184 GLY A C 1
ATOM 1474 O O . GLY A 1 184 ? 21.232 -1.601 -25.658 1.00 92.44 184 GLY A O 1
ATOM 1475 N N . ASN A 1 185 ? 22.351 -3.455 -25.091 1.00 92.19 185 ASN A N 1
ATOM 1476 C CA . ASN A 1 185 ? 21.292 -4.018 -24.248 1.00 92.19 185 ASN A CA 1
ATOM 1477 C C . ASN A 1 185 ? 21.504 -3.669 -22.776 1.00 92.19 185 ASN A C 1
ATOM 1479 O O . ASN A 1 185 ? 22.549 -3.998 -22.219 1.00 92.19 185 ASN A O 1
ATOM 1483 N N . GLY A 1 186 ? 20.491 -3.096 -22.134 1.00 89.19 186 GLY A N 1
ATOM 1484 C CA . GLY A 1 186 ? 20.537 -2.704 -20.730 1.00 89.19 186 GLY A CA 1
ATOM 1485 C C . GLY A 1 186 ? 19.216 -2.949 -20.012 1.00 89.19 186 GLY A C 1
ATOM 1486 O O . GLY A 1 186 ? 18.336 -3.664 -20.497 1.00 89.19 186 GLY A O 1
ATOM 1487 N N . TYR A 1 187 ? 19.083 -2.325 -18.847 1.00 88.81 187 TYR A N 1
ATOM 1488 C CA . TYR A 1 187 ? 17.849 -2.306 -18.072 1.00 88.81 187 TYR A CA 1
ATOM 1489 C C . TYR A 1 187 ? 17.571 -0.884 -17.599 1.00 88.81 187 TYR A C 1
ATOM 1491 O O . TYR A 1 187 ? 18.506 -0.161 -17.262 1.00 88.81 187 TYR A O 1
ATOM 1499 N N . ILE A 1 188 ? 16.294 -0.525 -17.530 1.00 88.62 188 ILE A N 1
ATOM 1500 C CA . ILE A 1 188 ? 15.794 0.648 -16.808 1.00 88.62 188 ILE A CA 1
ATOM 1501 C C . ILE A 1 188 ? 14.880 0.168 -15.686 1.00 88.62 188 ILE A C 1
ATOM 1503 O O . ILE A 1 188 ? 14.241 -0.878 -15.817 1.00 88.62 188 ILE A O 1
ATOM 1507 N N . THR A 1 189 ? 14.787 0.917 -14.596 1.00 86.81 189 THR A N 1
ATOM 1508 C CA . THR A 1 189 ? 13.793 0.644 -13.562 1.00 86.81 189 THR A CA 1
ATOM 1509 C C . THR A 1 189 ? 12.545 1.487 -13.826 1.00 86.81 189 THR A C 1
ATOM 1511 O O . THR A 1 189 ? 12.627 2.673 -14.129 1.00 86.81 189 THR A O 1
ATOM 1514 N N . ILE A 1 190 ? 11.368 0.877 -13.735 1.00 85.75 190 ILE A N 1
ATOM 1515 C CA . ILE A 1 190 ? 10.087 1.586 -13.687 1.00 85.75 190 ILE A CA 1
ATOM 1516 C C . ILE A 1 190 ? 9.549 1.440 -12.276 1.00 85.75 190 ILE A C 1
ATOM 1518 O O . ILE A 1 190 ? 9.545 0.333 -11.738 1.00 85.75 190 ILE A O 1
ATOM 1522 N N . LYS A 1 191 ? 9.088 2.537 -11.683 1.00 80.19 191 LYS A N 1
ATOM 1523 C CA . LYS A 1 191 ? 8.452 2.518 -10.366 1.00 80.19 191 LYS A CA 1
ATOM 1524 C C . LYS A 1 191 ? 7.138 3.282 -10.368 1.00 80.19 191 LYS A C 1
ATOM 1526 O O . LYS A 1 191 ? 6.931 4.148 -11.221 1.00 80.19 191 LYS A O 1
ATOM 1531 N N . SER A 1 192 ? 6.265 2.959 -9.419 1.00 76.56 192 SER A N 1
ATOM 1532 C CA . SER A 1 192 ? 5.091 3.785 -9.119 1.00 76.56 192 SER A CA 1
ATOM 1533 C C . SER A 1 192 ? 5.536 5.201 -8.725 1.00 76.56 192 SER A C 1
ATOM 1535 O O . SER A 1 192 ? 6.518 5.356 -7.998 1.00 76.56 192 SER A O 1
ATOM 1537 N N . THR A 1 193 ? 4.838 6.243 -9.182 1.00 73.12 193 THR A N 1
ATOM 1538 C CA . THR A 1 193 ? 5.085 7.624 -8.712 1.00 73.12 193 THR A CA 1
ATOM 1539 C C . THR A 1 193 ? 4.699 7.806 -7.247 1.00 73.12 193 THR A C 1
ATOM 1541 O O . THR A 1 193 ? 5.215 8.699 -6.584 1.00 73.12 193 THR A O 1
ATOM 1544 N N . LEU A 1 194 ? 3.841 6.925 -6.730 1.00 60.75 194 LEU A N 1
ATOM 1545 C CA . LEU A 1 194 ? 3.425 6.880 -5.330 1.00 60.75 194 LEU A CA 1
ATOM 1546 C C . LEU A 1 194 ? 4.455 6.167 -4.433 1.00 60.75 194 LEU A C 1
ATOM 1548 O O . LEU A 1 194 ? 4.199 5.971 -3.251 1.00 60.75 194 LEU A O 1
ATOM 1552 N N . SER A 1 195 ? 5.599 5.757 -4.995 1.00 61.09 195 SER A N 1
ATOM 1553 C CA . SER A 1 195 ? 6.667 5.029 -4.309 1.00 61.09 195 SER A CA 1
ATOM 1554 C C . SER A 1 195 ? 7.950 5.859 -4.179 1.00 61.09 195 SER A C 1
ATOM 1556 O O . SER A 1 195 ? 8.394 6.505 -5.134 1.00 61.09 195 SER A O 1
ATOM 1558 N N . THR A 1 196 ? 8.589 5.841 -3.007 1.00 57.53 196 THR A N 1
ATOM 1559 C CA . THR A 1 196 ? 9.950 6.333 -2.757 1.00 57.53 196 THR A CA 1
ATOM 1560 C C . THR A 1 196 ? 10.988 5.434 -3.446 1.00 57.53 196 THR A C 1
ATOM 1562 O O . THR A 1 196 ? 10.680 4.557 -4.249 1.00 57.53 196 THR A O 1
ATOM 1565 N N . ASN A 1 197 ? 12.275 5.712 -3.239 1.00 55.56 197 ASN A N 1
ATOM 1566 C CA . ASN A 1 197 ? 13.348 5.016 -3.956 1.00 55.56 197 ASN A CA 1
ATOM 1567 C C . ASN A 1 197 ? 13.763 3.691 -3.287 1.00 55.56 197 ASN A C 1
ATOM 1569 O O . ASN A 1 197 ? 14.422 2.860 -3.926 1.00 55.56 197 ASN A O 1
ATOM 1573 N N . SER A 1 198 ? 13.395 3.488 -2.018 1.00 52.59 198 SER A N 1
ATOM 1574 C CA . SER A 1 198 ? 13.852 2.359 -1.204 1.00 52.59 198 SER A CA 1
ATOM 1575 C C . SER A 1 198 ? 12.974 1.116 -1.331 1.00 52.59 198 SER A C 1
ATOM 1577 O O . SER A 1 198 ? 13.493 0.020 -1.145 1.00 52.59 198 SER A O 1
ATOM 1579 N N . ASN A 1 199 ? 11.702 1.239 -1.720 1.00 54.34 199 ASN A N 1
ATOM 1580 C CA . ASN A 1 199 ? 10.789 0.100 -1.807 1.00 54.34 199 ASN A CA 1
ATOM 1581 C C . ASN A 1 199 ? 11.092 -0.805 -3.018 1.00 54.34 199 ASN A C 1
ATOM 1583 O O . ASN A 1 199 ? 10.932 -0.391 -4.173 1.00 54.34 199 ASN A O 1
ATOM 1587 N N . PRO A 1 200 ? 11.518 -2.060 -2.798 1.00 55.03 200 PRO A N 1
ATOM 1588 C CA . PRO A 1 200 ? 11.822 -2.981 -3.884 1.00 55.03 200 PRO A CA 1
ATOM 1589 C C . PRO A 1 200 ? 10.579 -3.604 -4.533 1.00 55.03 200 PRO A C 1
ATOM 1591 O O . PRO A 1 200 ? 10.698 -4.167 -5.621 1.00 55.03 200 PRO A O 1
ATOM 1594 N N . PHE A 1 201 ? 9.402 -3.505 -3.910 1.00 56.94 201 PHE A N 1
ATOM 1595 C CA . PHE A 1 201 ? 8.167 -4.141 -4.378 1.00 56.94 201 PHE A CA 1
ATOM 1596 C C . PHE A 1 201 ? 7.369 -3.261 -5.349 1.00 56.94 201 PHE A C 1
ATOM 1598 O O . PHE A 1 201 ? 6.693 -3.781 -6.237 1.00 56.94 201 PHE A O 1
ATOM 1605 N N . ALA A 1 202 ? 7.506 -1.936 -5.252 1.00 65.56 202 ALA A N 1
ATOM 1606 C CA . ALA A 1 202 ? 6.843 -0.966 -6.129 1.00 65.56 202 ALA A CA 1
ATOM 1607 C C . ALA A 1 202 ? 7.672 -0.568 -7.369 1.00 65.56 202 ALA A C 1
ATOM 1609 O O . ALA A 1 202 ? 7.309 0.363 -8.100 1.00 65.56 202 ALA A O 1
ATOM 1610 N N . LYS A 1 203 ? 8.777 -1.281 -7.628 1.00 74.38 203 LYS A N 1
ATOM 1611 C CA . LYS A 1 203 ? 9.654 -1.073 -8.783 1.00 74.38 203 LYS A CA 1
ATOM 1612 C C . LYS A 1 203 ? 9.938 -2.371 -9.531 1.00 74.38 203 LYS A C 1
ATOM 1614 O O . LYS A 1 203 ? 9.988 -3.447 -8.945 1.00 74.38 203 LYS A O 1
ATOM 1619 N N . VAL A 1 204 ? 10.161 -2.259 -10.836 1.00 81.69 204 VAL A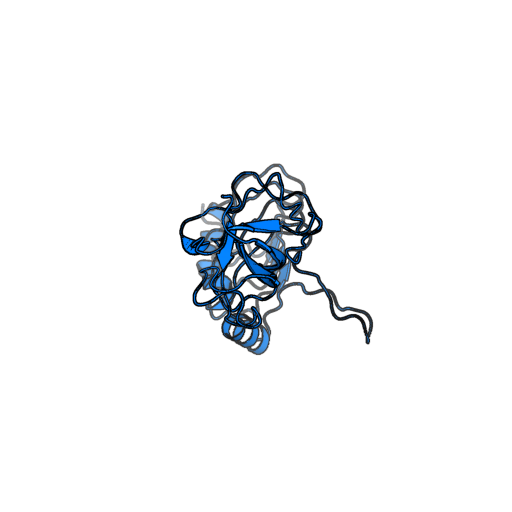 N 1
ATOM 1620 C CA . VAL A 1 204 ? 10.477 -3.384 -11.718 1.00 81.69 204 VAL A CA 1
ATOM 1621 C C . VAL A 1 204 ? 11.592 -3.021 -12.683 1.00 81.69 204 VAL A C 1
ATOM 1623 O O . VAL A 1 204 ? 11.622 -1.914 -13.218 1.00 81.69 204 VAL A O 1
ATOM 1626 N N . ARG A 1 205 ? 12.501 -3.965 -12.946 1.00 86.19 205 ARG A N 1
ATOM 1627 C CA . ARG A 1 205 ? 13.496 -3.813 -14.013 1.00 86.19 205 ARG A CA 1
ATOM 1628 C C . ARG A 1 205 ? 12.882 -4.199 -15.350 1.00 86.19 205 ARG A C 1
ATOM 1630 O O . ARG A 1 205 ? 12.333 -5.287 -15.505 1.00 86.19 205 ARG A O 1
ATOM 1637 N N . VAL A 1 206 ? 13.037 -3.318 -16.324 1.00 88.19 206 VAL A N 1
ATOM 1638 C CA . VAL A 1 206 ? 12.561 -3.479 -17.692 1.00 88.19 206 VAL A CA 1
ATOM 1639 C C . VAL A 1 206 ? 13.762 -3.583 -18.625 1.00 88.19 206 VAL A C 1
ATOM 1641 O O . VAL A 1 206 ? 14.625 -2.702 -18.598 1.00 88.19 206 VAL A O 1
ATOM 1644 N N . PRO A 1 207 ? 13.864 -4.645 -19.441 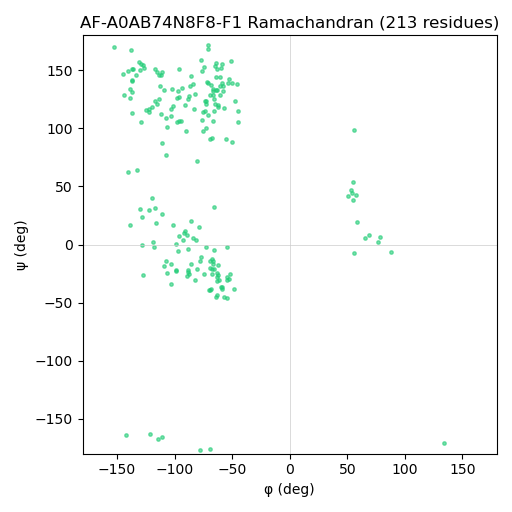1.00 90.50 207 PRO A N 1
ATOM 1645 C CA . PRO A 1 207 ? 14.930 -4.754 -20.421 1.00 90.50 207 PRO A CA 1
ATOM 1646 C C . PRO A 1 207 ? 14.752 -3.707 -21.524 1.00 90.50 207 PRO A C 1
ATOM 1648 O O . PRO A 1 207 ? 13.655 -3.541 -22.064 1.00 90.50 207 PRO A O 1
ATOM 1651 N N . ILE A 1 208 ? 15.856 -3.072 -21.914 1.00 90.75 208 ILE A N 1
ATOM 1652 C CA . ILE A 1 208 ? 15.905 -2.101 -23.012 1.00 90.75 208 ILE A CA 1
ATOM 1653 C C . ILE A 1 208 ? 17.019 -2.437 -24.009 1.00 90.75 208 ILE A C 1
ATOM 1655 O O . ILE A 1 208 ? 18.020 -3.064 -23.650 1.00 90.75 208 ILE A O 1
ATOM 1659 N N . THR A 1 209 ? 16.861 -1.986 -25.248 1.00 93.19 209 THR A N 1
ATOM 1660 C CA . THR A 1 209 ? 17.919 -1.891 -26.257 1.00 93.19 209 THR A CA 1
ATOM 1661 C C . THR A 1 209 ? 18.049 -0.430 -26.662 1.00 93.19 209 THR A C 1
ATOM 1663 O O . THR A 1 209 ? 17.099 0.157 -27.175 1.00 93.19 209 THR A O 1
ATOM 1666 N N . VAL A 1 210 ? 19.219 0.165 -26.423 1.00 93.81 210 VAL A N 1
ATOM 1667 C CA . VAL A 1 210 ? 19.525 1.507 -26.911 1.00 93.81 210 VAL A CA 1
ATOM 1668 C C . VAL A 1 210 ? 20.003 1.424 -28.354 1.00 93.81 210 VAL A C 1
ATOM 1670 O O . VAL A 1 210 ? 21.048 0.825 -28.633 1.00 93.81 210 VAL A O 1
ATOM 1673 N N . THR A 1 211 ? 19.246 2.030 -29.265 1.00 93.88 211 THR A N 1
ATOM 1674 C CA . THR A 1 211 ? 19.520 2.011 -30.703 1.00 93.88 211 THR A CA 1
ATOM 1675 C C . THR A 1 211 ? 20.269 3.252 -31.167 1.00 93.88 211 THR A C 1
ATOM 1677 O O . THR A 1 211 ? 20.084 4.335 -30.607 1.00 93.88 211 THR A O 1
ATOM 1680 N N . PRO A 1 212 ? 21.082 3.147 -32.232 1.00 89.94 212 PRO A N 1
ATOM 1681 C CA . PRO A 1 212 ? 21.636 4.326 -32.882 1.00 89.94 212 PRO A CA 1
ATOM 1682 C C . PRO A 1 212 ? 20.514 5.256 -33.386 1.00 89.94 212 PRO A C 1
ATOM 1684 O O . PRO A 1 212 ? 19.400 4.789 -33.644 1.00 89.94 212 PRO A O 1
ATOM 1687 N N . PRO A 1 213 ? 20.788 6.565 -33.534 1.00 78.38 213 PRO A N 1
ATOM 1688 C CA . PRO A 1 213 ? 19.822 7.496 -34.099 1.00 78.38 213 PRO A CA 1
ATOM 1689 C C . PRO A 1 213 ? 19.415 7.037 -35.502 1.00 78.38 213 PRO A C 1
ATOM 1691 O O . PRO A 1 213 ? 20.258 6.622 -36.304 1.00 78.38 213 PRO A O 1
ATOM 1694 N N . VAL A 1 214 ? 18.113 7.095 -35.781 1.00 70.75 214 VAL A N 1
ATOM 1695 C CA . VAL A 1 214 ? 17.586 6.828 -37.121 1.00 70.75 214 VAL A CA 1
ATOM 1696 C C . VAL A 1 214 ? 18.132 7.924 -38.038 1.00 70.75 214 VAL A C 1
ATOM 1698 O O . VAL A 1 214 ? 17.962 9.106 -37.741 1.00 70.75 214 VAL A O 1
ATOM 1701 N N . LYS A 1 215 ? 18.872 7.520 -39.076 1.00 58.09 215 LYS A N 1
ATOM 1702 C CA . LYS A 1 215 ? 19.431 8.426 -40.088 1.00 58.09 215 LYS A CA 1
ATOM 1703 C C . LYS A 1 215 ? 18.344 9.064 -40.939 1.00 58.09 215 LYS A C 1
ATOM 1705 O O . LYS A 1 215 ? 17.346 8.362 -41.215 1.00 58.09 215 LY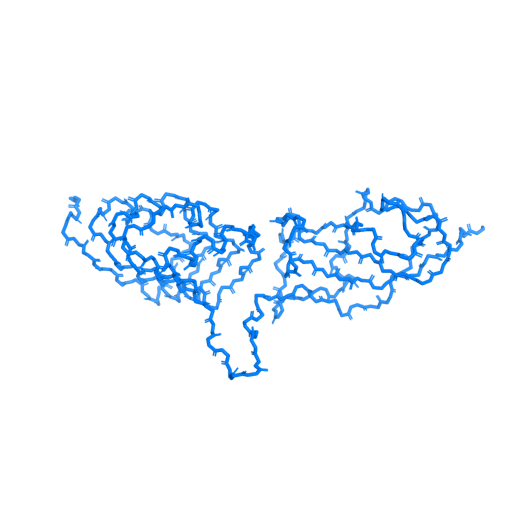S A O 1
#

Foldseek 3Di:
DAQQPDAEDAQAQDADLADPVSVLSHQNHQEYHHEQYAHAADDLSVLSNLARHAEDHHAQYAHAEYPQVVLVHRRNNAHEYEYHNYLYLYAHAPVSNVSSVVSVHDDDQDPDDPPDRDPQSQAFDWDADAAEAEAFDQQQVDWDDPVRRNTTSVHDDDPPFGKGKDCPVQFVPCDDRRTRHDFAKTWIKMFTPNYDPRDRRRIDIGIYGHDYDDD

Sequence (215 aa):
TKLTKLTRINLDNNNFQEFPMILLQMPSLSSIEVNRNKIKEIPSEITTLSPHLGSLDVRYNELITLPDNIFTTEWESKLSLLTTGNQLVSDIPADWLDDFNQADNMLEFYNNPPNDYHQKQDQLTYTGARLEVPLNTDLKTLTPDKTKLGLKSGRTLFEQHEFMYYDDGTSNNILTNGVATATGNGYITIKSTLSTNSNPFAKVRVPITVTPPVK

InterPro domains:
  IPR003591 Leucine-rich repeat, typical subtype [SM00369] (3-25)
  IPR003591 Leucine-rich repeat, typical subtype [SM00369] (26-49)
  IPR003591 Leucine-rich repeat, typical subtype [SM00369] (51-73)
  IPR032675 Leucine-rich repeat domain superfamily [G3DSA:3.80.10.10] (1-143)
  IPR050216 Leucine-rich repeat domain-containing protein [PTHR48051] (2-95)

Solvent-accessible surface area (backbone atoms only — not comparable to full-atom values): 11781 Å² total; per-residue (Å²): 133,79,54,70,79,43,36,68,50,81,54,52,72,46,81,43,56,57,60,70,68,71,58,64,67,25,67,40,29,27,34,42,35,43,25,42,26,45,24,41,51,57,65,68,62,59,56,73,29,20,76,34,28,27,33,39,34,46,23,38,22,50,23,40,46,67,44,69,57,70,41,74,49,83,41,75,44,30,35,36,38,36,49,60,68,37,58,53,57,56,57,67,54,66,68,39,53,51,51,31,45,74,61,64,27,38,69,67,63,65,85,42,61,103,86,50,85,65,62,67,60,39,40,39,38,68,70,38,75,73,42,82,38,50,53,70,41,55,42,72,83,44,71,66,57,69,88,67,41,46,61,32,36,93,46,86,71,62,91,84,67,52,51,33,53,43,61,89,79,80,19,81,73,26,42,58,93,36,24,28,75,36,72,48,80,38,48,43,34,40,27,38,65,79,35,68,92,80,46,72,43,44,30,28,74,41,52,31,35,28,35,73,71,86,128

Nearest PDB structures (foldseek):
  4u06-assembly1_A  TM=8.056E-01  e=2.338E-04  Leptospira interrogans serovar Copenhageni str. Fiocruz L1-130
  4r5c-assembly1_A  TM=8.207E-01  e=3.117E-03  synthetic construct
  4rcw-assembly1_A  TM=8.012E-01  e=2.504E-02  Homo sapiens
  1sq0-assembly1_B  TM=7.316E-01  e=6.127E-03  Homo sapiens
  5zsl-assembly1_B  TM=7.986E-01  e=1.606E-01  Macaca mulatta